Protein AF-A0A3N5QCG4-F1 (afdb_monomer)

Foldseek 3Di:
DDDDDDDDDDDDDDDPQDWDKDWDWDDDPPWIKIWIWTDRPDDDPDDIDIDIDTDDDDDDDDDPPPPDPDDDDDDDDDDDDDDDDDDDDDDDDDDPDDPDDPPPPPPPPPLLAQEADAACDDDPDPRYQYAHEDAFDPPPPDPPDPHAYAYAHALQNDDPCLVVRLVVNLVCLVDPSHLAHDPAEDAPVHPRDRVSSVVRRVSSLVSCVVSVHEYEYEDHVCLVVVLCVCVVVVRDAEYEDEQDFAADPSLVSCVVSVHAYEHEPQLVPVPTRVLRSLQPHDLLRYYYHHYHDDPDDSVNVLVSSCVSNVHDSSVSSVSRVVSCCVRSVD

Radius of gyration: 32.89 Å; Cα contacts (8 Å, |Δi|>4): 492; chains: 1; bounding box: 50×93×122 Å

pLDDT: mean 75.11, std 26.8, range [25.67, 98.69]

Mean predicted aligned error: 16.45 Å

Sequence (330 aa):
MLSMSRSAAISAHVEPRSYETSTSDFWVGLGRCHERWTTVPGVRGAPSVRTVTLANTVPAAENTVARMRRSFFMDATSERSSCDPPYENLMPAPLPECVLESAFPLHLCLRMRYIDIHSHRRSTDGEVETILTNMVTAETEDLIDDQQCSVGIHPRTIDDTVDEDLFLVRELAADATVVAIGECGLDRNCSVAWPDQMRVFEDQISISELHCKPIIVHCVRAHADVITLHRDIDAVQPWVLHGFNKGGDTLERVIEAGLYVSFGAAIMQSDSPAVEALRVVPADRFFLETDDQTEHDIRAIYARAAEIRGVTVDALCETLQQNFDSVFKL

Solvent-accessible surface area (backbone atoms only — not comparable to full-atom values): 20346 Å² total; per-residue (Å²): 135,91,77,89,86,84,92,76,86,83,80,81,79,78,75,82,81,77,68,54,71,51,76,52,79,52,74,58,89,95,44,60,32,44,38,40,43,46,45,73,81,90,52,94,86,65,85,66,54,79,49,80,47,78,67,87,84,81,82,89,76,80,85,88,82,84,84,88,88,85,84,91,86,89,90,82,86,85,88,87,87,87,86,87,87,85,92,81,90,77,86,80,81,87,76,78,87,80,73,89,71,77,81,71,74,83,69,73,79,71,74,82,42,49,64,26,73,34,18,69,52,86,75,90,49,93,56,48,53,49,26,30,44,39,71,55,46,91,80,68,69,79,91,84,54,98,56,40,22,20,40,19,55,36,43,78,72,66,56,96,56,43,72,60,26,53,53,48,40,52,60,52,54,71,41,85,41,39,49,31,30,11,45,21,32,39,48,76,86,42,88,54,53,68,69,58,34,51,51,56,32,54,54,49,49,52,45,19,58,75,60,72,24,20,36,39,28,44,64,40,94,30,64,70,59,53,53,47,51,46,57,76,67,64,62,81,53,53,40,29,34,48,70,42,70,52,36,68,72,60,49,52,54,40,48,74,69,69,38,33,38,22,41,31,73,55,53,75,40,85,86,33,41,21,39,60,31,62,52,68,53,59,78,82,38,50,49,40,27,38,46,86,56,81,92,53,55,62,68,58,50,44,51,51,49,15,61,63,60,74,51,51,53,68,63,47,37,55,44,41,49,55,38,45,50,69,60,55,66,118

Secondary structure (DSSP, 8-state):
--------------PPPPPEEEEEEEEETTEEEEEEEEE-TT-TTPPPEEEEEE------PPP---------------------------PPPPPP-----------------EEEEEESS----TTEEEEEEEE--TT------SS-EEEE--TTT--TTHHHHHHHHHHHTTSSSEEEEEEEEEETTSSS-HHHHHHHHHHHHHHHHHHT--EEEEEES-HHHHHHHHHHTT--S-EEETT----THHHHHHHHTT-EEEE-GGGGSTTSHHHHHHHHS-GGGEEE--BT-SSS-HHHHHHHHHHHHTS-HHHHHHHHHHHHHHHH--

Nearest PDB structures (foldseek):
  1zzm-assembly1_A  TM=8.725E-01  e=1.158E-12  Escherichia coli
  3rcm-assembly1_A  TM=8.453E-01  e=9.670E-13  Pseudomonas putida KT2440
  3gg7-assembly1_A  TM=8.055E-01  e=1.209E-11  Deinococcus radiodurans
  3mcn-assembly1_A  TM=3.595E-01  e=1.019E-01  Francisella tularensis subsp. holarctica LVS
  6m9y-assembly1_C  TM=4.459E-01  e=4.785E+00  Branchiostoma floridae

Structure (mmCIF, N/CA/C/O backbone):
data_AF-A0A3N5QCG4-F1
#
_entry.id   AF-A0A3N5QCG4-F1
#
loop_
_atom_site.group_PDB
_atom_site.id
_atom_site.type_symbol
_atom_site.label_atom_id
_atom_site.label_alt_id
_atom_site.label_comp_id
_atom_site.label_asym_id
_atom_site.label_entity_id
_atom_site.label_seq_id
_atom_site.pdbx_PDB_ins_code
_atom_site.Cartn_x
_atom_site.Cartn_y
_atom_site.Cartn_z
_atom_site.occupancy
_atom_site.B_iso_or_equiv
_atom_site.auth_seq_id
_atom_site.auth_comp_id
_atom_site.auth_asym_id
_atom_site.auth_atom_id
_atom_site.pdbx_PDB_model_num
ATOM 1 N N . MET A 1 1 ? -4.318 -73.131 -75.210 1.00 37.09 1 MET A N 1
ATOM 2 C CA . MET A 1 1 ? -3.306 -74.099 -74.741 1.00 37.09 1 MET A CA 1
ATOM 3 C C . MET A 1 1 ? -2.681 -73.550 -73.474 1.00 37.09 1 MET A C 1
ATOM 5 O O . MET A 1 1 ? -2.212 -72.421 -73.489 1.00 37.09 1 MET A O 1
ATOM 9 N N . LEU A 1 2 ? -2.784 -74.319 -72.389 1.00 34.84 2 LEU A N 1
ATOM 10 C CA . LEU A 1 2 ? -2.136 -74.069 -71.103 1.00 34.84 2 LEU A CA 1
ATOM 11 C C . LEU A 1 2 ? -0.604 -74.106 -71.220 1.00 34.84 2 LEU A C 1
ATOM 13 O O . LEU A 1 2 ? -0.083 -74.928 -71.966 1.00 34.84 2 LEU A O 1
ATOM 17 N N . SER A 1 3 ? 0.072 -73.296 -70.399 1.00 31.20 3 SER A N 1
ATOM 18 C CA . SER A 1 3 ? 1.401 -73.539 -69.799 1.00 31.20 3 SER A CA 1
ATOM 19 C C . SER A 1 3 ? 1.690 -72.354 -68.858 1.00 31.20 3 SER A C 1
ATOM 21 O O . SER A 1 3 ? 1.948 -71.256 -69.334 1.00 31.20 3 SER A O 1
ATOM 23 N N . MET A 1 4 ? 1.412 -72.420 -67.547 1.00 31.89 4 MET A N 1
ATOM 24 C CA . MET A 1 4 ? 2.365 -72.758 -66.462 1.00 31.89 4 MET A CA 1
ATOM 25 C C . MET A 1 4 ? 3.830 -72.373 -66.748 1.00 31.89 4 MET A C 1
ATOM 27 O O . MET A 1 4 ? 4.332 -72.689 -67.819 1.00 31.89 4 MET A O 1
ATOM 31 N N . SER A 1 5 ? 4.663 -71.814 -65.869 1.00 34.28 5 SER A N 1
ATOM 32 C CA . SER A 1 5 ? 4.618 -71.188 -64.534 1.00 34.28 5 SER A CA 1
ATOM 33 C C . SER A 1 5 ? 6.087 -70.833 -64.254 1.00 34.28 5 SER A C 1
ATOM 35 O O . SER A 1 5 ? 6.914 -71.730 -64.399 1.00 34.28 5 SER A O 1
ATOM 37 N N . ARG A 1 6 ? 6.443 -69.621 -63.802 1.00 32.78 6 ARG A N 1
ATOM 38 C CA . ARG A 1 6 ? 7.642 -69.401 -62.961 1.00 32.78 6 ARG A CA 1
ATOM 39 C C . ARG A 1 6 ? 7.421 -68.216 -62.022 1.00 32.78 6 ARG A C 1
ATOM 41 O O . ARG A 1 6 ? 7.104 -67.118 -62.461 1.00 32.78 6 ARG A O 1
ATOM 48 N N . SER A 1 7 ? 7.577 -68.499 -60.732 1.00 33.78 7 SER A N 1
ATOM 49 C CA . SER A 1 7 ? 7.518 -67.572 -59.607 1.00 33.78 7 SER A CA 1
ATOM 50 C C . SER A 1 7 ? 8.565 -66.464 -59.704 1.00 33.78 7 SER A C 1
ATOM 52 O O . SER A 1 7 ? 9.734 -66.742 -59.965 1.00 33.78 7 SER A O 1
ATOM 54 N N . ALA A 1 8 ? 8.162 -65.241 -59.369 1.00 32.88 8 ALA A N 1
ATOM 55 C CA . ALA A 1 8 ? 9.050 -64.183 -58.906 1.00 32.88 8 ALA A CA 1
ATOM 56 C C . ALA A 1 8 ? 8.475 -63.640 -57.591 1.00 32.88 8 ALA A C 1
ATOM 58 O O . ALA A 1 8 ? 7.301 -63.280 -57.518 1.00 32.88 8 ALA A O 1
ATOM 59 N N . ALA A 1 9 ? 9.288 -63.665 -56.538 1.00 31.89 9 ALA A N 1
ATOM 60 C CA . ALA A 1 9 ? 8.946 -63.131 -55.231 1.00 31.89 9 ALA A CA 1
ATOM 61 C C . ALA A 1 9 ? 8.801 -61.603 -55.319 1.00 31.89 9 ALA A C 1
ATOM 63 O O . ALA A 1 9 ? 9.730 -60.916 -55.739 1.00 31.89 9 ALA A O 1
ATOM 64 N N . ILE A 1 10 ? 7.644 -61.075 -54.917 1.00 32.38 10 ILE A N 1
ATOM 65 C CA . ILE A 1 10 ? 7.439 -59.636 -54.734 1.00 32.38 10 ILE A CA 1
ATOM 66 C C . ILE A 1 10 ? 7.943 -59.295 -53.331 1.00 32.38 10 ILE A C 1
ATOM 68 O O . ILE A 1 10 ? 7.303 -59.614 -52.331 1.00 32.38 10 ILE A O 1
ATOM 72 N N . SER A 1 11 ? 9.118 -58.673 -53.264 1.00 30.38 11 SER A N 1
ATOM 73 C CA . SER A 1 11 ? 9.594 -57.981 -52.068 1.00 30.38 11 SER A CA 1
ATOM 74 C C . SER A 1 11 ? 8.753 -56.717 -51.893 1.00 30.38 11 SER A C 1
ATOM 76 O O . SER A 1 11 ? 8.873 -55.780 -52.681 1.00 30.38 11 SER A O 1
ATOM 78 N N . ALA A 1 12 ? 7.874 -56.693 -50.892 1.00 32.34 12 ALA A N 1
ATOM 79 C CA . ALA A 1 12 ? 7.167 -55.483 -50.497 1.00 32.34 12 ALA A CA 1
ATOM 80 C C . ALA A 1 12 ? 8.164 -54.527 -49.822 1.00 32.34 12 ALA A C 1
ATOM 82 O O . ALA A 1 12 ? 8.473 -54.659 -48.640 1.00 32.34 12 ALA A O 1
ATOM 83 N N . HIS A 1 13 ? 8.695 -53.571 -50.583 1.00 30.92 13 HIS A N 1
ATOM 84 C CA . HIS A 1 13 ? 9.269 -52.362 -50.005 1.00 30.92 13 HIS A CA 1
ATOM 85 C C . HIS A 1 13 ? 8.120 -51.498 -49.484 1.00 30.92 13 HIS A C 1
ATOM 87 O O . HIS A 1 13 ? 7.376 -50.896 -50.252 1.00 30.92 13 HIS A O 1
ATOM 93 N N . VAL A 1 14 ? 7.954 -51.487 -48.163 1.00 33.78 14 VAL A N 1
ATOM 94 C CA . VAL A 1 14 ? 7.160 -50.474 -47.469 1.00 33.78 14 VAL A CA 1
ATOM 95 C C . VAL A 1 14 ? 8.043 -49.234 -47.379 1.00 33.78 14 VAL A C 1
ATOM 97 O O . VAL A 1 14 ? 9.040 -49.240 -46.659 1.00 33.78 14 VAL A O 1
ATOM 100 N N . GLU A 1 15 ? 7.712 -48.195 -48.144 1.00 35.41 15 GLU A N 1
ATOM 101 C CA . GLU A 1 15 ? 8.310 -46.872 -47.962 1.00 35.41 15 GLU A CA 1
ATOM 102 C C . GLU A 1 15 ? 8.063 -46.389 -46.520 1.00 35.41 15 GLU A C 1
ATOM 104 O O . GLU A 1 15 ? 6.958 -46.571 -45.990 1.00 35.41 15 GLU A O 1
ATOM 109 N N . PRO A 1 16 ? 9.056 -45.782 -45.846 1.00 36.62 16 PRO A N 1
ATOM 110 C CA . PRO A 1 16 ? 8.838 -45.218 -44.524 1.00 36.62 16 PRO A CA 1
ATOM 111 C C . PRO A 1 16 ? 7.838 -44.061 -44.633 1.00 36.62 16 PRO A C 1
ATOM 113 O O . PRO A 1 16 ? 8.087 -43.070 -45.314 1.00 36.62 16 PRO A O 1
ATOM 116 N N . ARG A 1 17 ? 6.690 -44.195 -43.956 1.00 43.53 17 ARG A N 1
ATOM 117 C CA . ARG A 1 17 ? 5.693 -43.124 -43.825 1.00 43.53 17 ARG A CA 1
ATOM 118 C C . ARG A 1 17 ? 6.369 -41.878 -43.248 1.00 43.53 17 ARG A C 1
ATOM 120 O O . ARG A 1 17 ? 6.864 -41.914 -42.124 1.00 43.53 17 ARG A O 1
ATOM 127 N N . SER A 1 18 ? 6.375 -40.787 -44.006 1.00 45.22 18 SER A N 1
ATOM 128 C CA . SER A 1 18 ? 6.805 -39.473 -43.533 1.00 45.22 18 SER A CA 1
ATOM 129 C C . SER A 1 18 ? 5.775 -3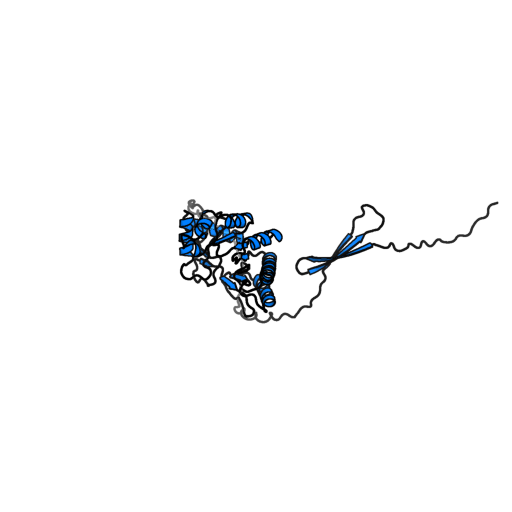8.924 -42.541 1.00 45.22 18 SER A C 1
ATOM 131 O O . SER A 1 18 ? 4.608 -38.758 -42.894 1.00 45.22 18 SER A O 1
ATOM 133 N N . TYR A 1 19 ? 6.194 -38.667 -41.302 1.00 49.78 19 TYR A N 1
ATOM 134 C CA . TYR A 1 19 ? 5.391 -37.972 -40.293 1.00 49.78 19 TYR A CA 1
ATOM 135 C C . TYR A 1 19 ? 5.603 -36.462 -40.427 1.00 49.78 19 TYR A C 1
ATOM 137 O O . TYR A 1 19 ? 6.736 -36.022 -40.620 1.00 49.78 19 TYR A O 1
ATOM 145 N N . GLU A 1 20 ? 4.538 -35.672 -40.296 1.00 51.38 20 GLU A N 1
ATOM 146 C CA . GLU A 1 20 ? 4.663 -34.222 -40.138 1.00 51.38 20 GLU A CA 1
ATOM 147 C C . GLU A 1 20 ? 4.900 -33.909 -38.656 1.00 51.38 20 GLU A C 1
ATOM 149 O O . GLU A 1 20 ? 4.159 -34.365 -37.780 1.00 51.38 20 GLU A O 1
ATOM 154 N N . THR A 1 21 ? 5.967 -33.161 -38.372 1.00 52.28 21 THR A N 1
ATOM 155 C CA . THR A 1 21 ? 6.309 -32.702 -37.021 1.00 52.28 21 THR A CA 1
ATOM 156 C C . THR A 1 21 ? 6.350 -31.185 -36.982 1.00 52.28 21 THR A C 1
ATOM 158 O O . THR A 1 21 ? 7.093 -30.586 -37.759 1.00 52.28 21 THR A O 1
ATOM 161 N N . SER A 1 22 ? 5.621 -30.575 -36.050 1.00 51.31 22 SER A N 1
ATOM 162 C CA . SER A 1 22 ? 5.775 -29.158 -35.707 1.00 51.31 22 SER A CA 1
ATOM 163 C C . SER A 1 22 ? 6.341 -29.014 -34.295 1.00 51.31 22 SER A C 1
ATOM 165 O O . SER A 1 22 ? 6.085 -29.844 -33.417 1.00 51.31 22 SER A O 1
ATOM 167 N N . THR A 1 23 ? 7.154 -27.979 -34.093 1.00 51.38 23 THR A N 1
ATOM 168 C CA . THR A 1 23 ? 7.787 -27.671 -32.807 1.00 51.38 23 THR A CA 1
ATOM 169 C C . THR A 1 23 ? 7.566 -26.215 -32.438 1.00 51.38 23 THR A C 1
ATOM 171 O O . THR A 1 23 ? 7.718 -25.343 -33.293 1.00 51.38 23 THR A O 1
ATOM 174 N N . SER A 1 24 ? 7.250 -25.964 -31.172 1.00 50.31 24 SER A N 1
ATOM 175 C CA . SER A 1 24 ? 7.096 -24.622 -30.607 1.00 50.31 24 SER A CA 1
ATOM 176 C C . SER A 1 24 ? 7.757 -24.541 -29.235 1.00 50.31 24 SER A C 1
ATOM 178 O O . SER A 1 24 ? 7.697 -25.494 -28.453 1.00 50.31 24 SER A O 1
ATOM 180 N N . ASP A 1 25 ? 8.352 -23.387 -28.950 1.00 57.25 25 ASP A N 1
ATOM 181 C CA . ASP A 1 25 ? 8.962 -23.081 -27.659 1.00 57.25 25 ASP A CA 1
ATOM 182 C C . ASP A 1 25 ? 7.986 -22.253 -26.822 1.00 57.25 25 ASP A C 1
ATOM 184 O O . ASP A 1 25 ? 7.361 -21.320 -27.330 1.00 57.25 25 ASP A O 1
ATOM 188 N N . PHE A 1 26 ? 7.868 -22.584 -25.540 1.00 49.66 26 PHE A N 1
ATOM 189 C CA . PHE A 1 26 ? 7.062 -21.834 -24.579 1.00 49.66 26 PHE A CA 1
ATOM 190 C C . PHE A 1 26 ? 7.673 -21.948 -23.177 1.00 49.66 26 PHE A C 1
ATOM 192 O O . PHE A 1 26 ? 8.532 -22.798 -22.916 1.00 49.66 26 PHE A O 1
ATOM 199 N N . TRP A 1 27 ? 7.243 -21.064 -22.281 1.00 47.44 27 TRP A N 1
ATOM 200 C CA . TRP A 1 27 ? 7.764 -20.968 -20.921 1.00 47.44 27 TRP A CA 1
ATOM 201 C C . TRP A 1 27 ? 6.734 -21.465 -19.909 1.00 47.44 27 TRP A C 1
ATOM 203 O O . TRP A 1 27 ? 5.554 -21.131 -20.003 1.00 47.44 27 TRP A O 1
ATOM 213 N N . VAL A 1 28 ? 7.192 -22.262 -18.940 1.00 39.19 28 VAL A N 1
ATOM 214 C CA . VAL A 1 28 ? 6.418 -22.657 -17.753 1.00 39.19 28 VAL A CA 1
ATOM 215 C C . VAL A 1 28 ? 7.283 -22.368 -16.533 1.00 39.19 28 VAL A C 1
ATOM 217 O O . VAL A 1 28 ? 8.300 -23.033 -16.321 1.00 39.19 28 VAL A O 1
ATOM 220 N N . GLY A 1 29 ? 6.914 -21.351 -15.752 1.00 63.47 29 GLY A N 1
ATOM 221 C CA . GLY A 1 29 ? 7.775 -20.840 -14.682 1.00 63.47 29 GLY A CA 1
ATOM 222 C C . GLY A 1 29 ? 9.151 -20.427 -15.225 1.00 63.47 29 GLY A C 1
ATOM 223 O O . GLY A 1 29 ? 9.234 -19.686 -16.198 1.00 63.47 29 GLY A O 1
ATOM 224 N N . LEU A 1 30 ? 10.233 -20.953 -14.634 1.00 39.50 30 LEU A N 1
ATOM 225 C CA . LEU A 1 30 ? 11.628 -20.669 -15.027 1.00 39.50 30 LEU A CA 1
ATOM 226 C C . LEU A 1 30 ? 12.224 -21.663 -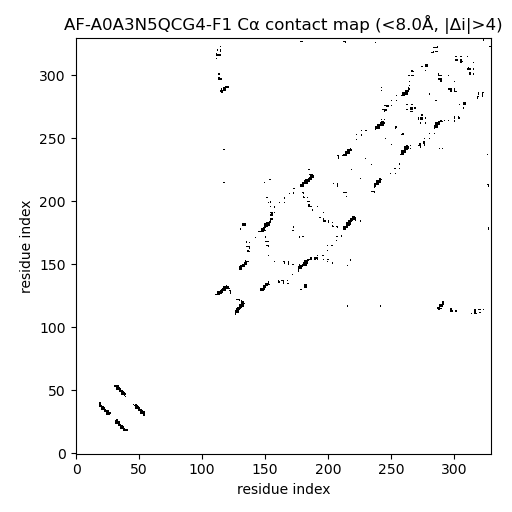16.043 1.00 39.50 30 LEU A C 1
ATOM 228 O O . LEU A 1 30 ? 13.407 -21.584 -16.367 1.00 39.50 30 LEU A O 1
ATOM 232 N N . GLY A 1 31 ? 11.439 -22.626 -16.534 1.00 34.84 31 GLY A N 1
ATOM 233 C CA . GLY A 1 31 ? 11.914 -23.665 -17.448 1.00 34.84 31 GLY A CA 1
ATOM 234 C C . GLY A 1 31 ? 11.536 -23.391 -18.902 1.00 34.84 31 GLY A C 1
ATOM 235 O O . GLY A 1 31 ? 10.356 -23.220 -19.222 1.00 34.84 31 GLY A O 1
ATOM 236 N N . ARG A 1 32 ? 12.524 -23.433 -19.806 1.00 45.22 32 ARG A N 1
ATOM 237 C CA . ARG A 1 32 ? 12.274 -23.448 -21.253 1.00 45.22 32 ARG A CA 1
ATOM 238 C C . ARG A 1 32 ? 11.789 -24.839 -21.660 1.00 45.22 32 ARG A C 1
ATOM 240 O O . ARG A 1 32 ? 12.507 -25.826 -21.479 1.00 45.22 32 ARG A O 1
ATOM 247 N N . CYS A 1 33 ? 10.574 -24.922 -22.193 1.00 47.94 33 CYS A N 1
ATOM 248 C CA . CYS A 1 33 ? 9.962 -26.181 -22.605 1.00 47.94 33 CYS A CA 1
ATOM 249 C C . CYS A 1 33 ? 9.887 -26.273 -24.129 1.00 47.94 33 CYS A C 1
ATOM 251 O O . CYS A 1 33 ? 9.516 -25.313 -24.806 1.00 47.94 33 CYS A O 1
ATOM 253 N N . HIS A 1 34 ? 10.203 -27.456 -24.661 1.00 54.84 34 HIS A N 1
ATOM 254 C CA . HIS A 1 34 ? 10.000 -27.768 -26.072 1.00 54.84 34 HIS A CA 1
ATOM 255 C C . HIS A 1 34 ? 8.762 -28.639 -26.228 1.00 54.84 34 HIS A C 1
ATOM 257 O O . HIS A 1 34 ? 8.663 -29.718 -25.633 1.00 54.84 34 HIS A O 1
ATOM 263 N N . GLU A 1 35 ? 7.837 -28.187 -27.065 1.00 56.31 35 GLU A N 1
ATOM 264 C CA . GLU A 1 35 ? 6.667 -28.958 -27.451 1.00 56.31 35 GLU A CA 1
ATOM 265 C C . GLU A 1 35 ? 6.812 -29.483 -28.870 1.00 56.31 35 GLU A C 1
ATOM 267 O O . GLU A 1 35 ? 7.158 -28.743 -29.792 1.00 56.31 35 GLU A O 1
ATOM 272 N N . ARG A 1 36 ? 6.537 -30.780 -29.046 1.00 55.53 36 ARG A N 1
ATOM 273 C CA . ARG A 1 36 ? 6.490 -31.427 -30.357 1.00 55.53 36 ARG A CA 1
ATOM 274 C C . ARG A 1 36 ? 5.122 -32.052 -30.584 1.00 55.53 36 ARG A C 1
ATOM 276 O O . ARG A 1 36 ? 4.657 -32.862 -29.780 1.00 55.53 36 ARG A O 1
ATOM 283 N N . TRP A 1 37 ? 4.535 -31.728 -31.730 1.00 50.81 37 TRP A N 1
ATOM 284 C CA . TRP A 1 37 ? 3.312 -32.341 -32.229 1.00 50.81 37 TRP A CA 1
ATOM 285 C C . TRP A 1 37 ? 3.653 -33.266 -33.387 1.00 50.81 37 TRP A C 1
ATOM 287 O O . TRP A 1 37 ? 4.362 -32.872 -34.313 1.00 50.81 37 TRP A O 1
ATOM 297 N N . THR A 1 38 ? 3.157 -34.501 -33.325 1.00 54.38 38 THR A N 1
ATOM 298 C CA . THR A 1 38 ? 3.328 -35.481 -34.405 1.00 54.38 38 THR A CA 1
ATOM 299 C C . THR A 1 38 ? 1.956 -35.885 -34.922 1.00 54.38 38 THR A C 1
ATOM 301 O O . THR A 1 38 ? 1.141 -36.423 -34.167 1.00 54.38 38 THR A O 1
ATOM 304 N N . THR A 1 39 ? 1.689 -35.624 -36.200 1.00 53.59 39 THR A N 1
ATOM 305 C CA . THR A 1 39 ? 0.436 -35.994 -36.870 1.00 53.59 39 THR A CA 1
ATOM 306 C C . THR A 1 39 ? 0.673 -37.134 -37.854 1.00 53.59 39 THR A C 1
ATOM 308 O O . THR A 1 39 ? 1.663 -37.164 -38.586 1.00 53.59 39 THR A O 1
ATOM 311 N N . VAL A 1 40 ? -0.245 -38.106 -37.869 1.00 53.53 40 VAL A N 1
ATOM 312 C CA . VAL A 1 40 ? -0.251 -39.187 -38.865 1.00 53.53 40 VAL A CA 1
ATOM 313 C C . VAL A 1 40 ? -1.043 -38.703 -40.084 1.00 53.53 40 VAL A C 1
ATOM 315 O O . VAL A 1 40 ? -2.250 -38.475 -39.955 1.00 53.53 40 VAL A O 1
ATOM 318 N N . PRO A 1 41 ? -0.426 -38.546 -41.268 1.00 46.22 41 PRO A N 1
ATOM 319 C CA . PRO A 1 41 ? -1.146 -38.057 -42.438 1.00 46.22 41 PRO A CA 1
ATOM 320 C C . PRO A 1 41 ? -2.223 -39.054 -42.893 1.00 46.22 41 PRO A C 1
ATOM 322 O O . PRO A 1 41 ? -1.976 -40.258 -42.976 1.00 46.22 41 PRO A O 1
ATOM 325 N N . GLY A 1 42 ? -3.417 -38.552 -43.228 1.00 49.62 42 GLY A N 1
ATOM 326 C CA . GLY A 1 42 ? -4.454 -39.314 -43.941 1.00 49.62 42 GLY A CA 1
ATOM 327 C C . GLY A 1 42 ? -5.601 -39.901 -43.108 1.00 49.62 42 GLY A C 1
ATOM 328 O O . GLY A 1 42 ? -6.490 -40.521 -43.687 1.00 49.62 42 GLY A O 1
ATOM 329 N N . VAL A 1 43 ? -5.649 -39.682 -41.788 1.00 46.88 43 VAL A N 1
ATOM 330 C CA . VAL A 1 43 ? -6.766 -40.139 -40.936 1.00 46.88 43 VAL A CA 1
ATOM 331 C C . VAL A 1 43 ? -7.475 -38.936 -40.312 1.00 46.88 43 VAL A C 1
ATOM 333 O O . VAL A 1 43 ? -6.983 -38.336 -39.359 1.00 46.88 43 VAL A O 1
ATOM 336 N N . ARG A 1 44 ? -8.653 -38.567 -40.839 1.00 39.94 44 ARG A N 1
ATOM 337 C CA . ARG A 1 44 ? -9.513 -37.561 -40.189 1.00 39.94 44 ARG A CA 1
ATOM 338 C C . ARG A 1 44 ? -9.960 -38.099 -38.827 1.00 39.94 44 ARG A C 1
ATOM 340 O O . ARG A 1 44 ? -10.636 -39.120 -38.775 1.00 39.94 44 ARG A O 1
ATOM 347 N N . GLY A 1 45 ? -9.584 -37.404 -37.753 1.00 51.16 45 GLY A N 1
ATOM 348 C CA . GLY A 1 45 ? -9.953 -37.747 -36.374 1.00 51.16 45 GLY A CA 1
ATOM 349 C C . GLY A 1 45 ? -8.936 -38.594 -35.598 1.00 51.16 45 GLY A C 1
ATOM 350 O O . GLY A 1 45 ? -9.267 -39.055 -34.510 1.00 51.16 45 GLY A O 1
ATOM 351 N N . ALA A 1 46 ? -7.718 -38.816 -36.112 1.00 46.88 46 ALA A N 1
ATOM 352 C CA . ALA A 1 46 ? -6.673 -39.485 -35.331 1.00 46.88 46 ALA A CA 1
ATOM 353 C C . ALA A 1 46 ? -6.115 -38.565 -34.220 1.00 46.88 46 ALA A C 1
ATOM 355 O O . ALA A 1 46 ? -5.880 -37.383 -34.483 1.00 46.88 46 ALA A O 1
ATOM 356 N N . PRO A 1 47 ? -5.877 -39.083 -32.999 1.00 43.16 47 PRO A N 1
ATOM 357 C CA . PRO A 1 47 ? -5.333 -38.293 -31.899 1.00 43.16 47 PRO A CA 1
ATOM 358 C C . PRO A 1 47 ? -3.881 -37.888 -32.185 1.00 43.16 47 PRO A C 1
ATOM 360 O O . PRO A 1 47 ? -3.042 -38.726 -32.516 1.00 43.16 47 PRO A O 1
ATOM 363 N N . SER A 1 48 ? -3.577 -36.599 -32.047 1.00 51.91 48 SER A N 1
ATOM 364 C CA . SER A 1 48 ? -2.208 -36.084 -32.065 1.00 51.91 48 SER A CA 1
ATOM 365 C C . SER A 1 48 ? -1.499 -36.435 -30.758 1.00 51.91 48 SER A C 1
ATOM 367 O O . SER A 1 48 ? -2.041 -36.190 -29.678 1.00 51.91 48 SER A O 1
ATOM 369 N N . VAL A 1 49 ? -0.283 -36.974 -30.840 1.00 48.69 49 VAL A N 1
ATOM 370 C CA . VAL A 1 49 ? 0.536 -37.252 -29.652 1.00 48.69 49 VAL A CA 1
ATOM 371 C C . VAL A 1 49 ? 1.316 -35.989 -29.291 1.00 48.69 49 VAL A C 1
ATOM 373 O O . VAL A 1 49 ? 2.109 -35.501 -30.100 1.00 48.69 49 VAL A O 1
ATOM 376 N N . ARG A 1 50 ? 1.071 -35.466 -28.083 1.00 55.91 50 ARG A N 1
ATOM 377 C CA . ARG A 1 50 ? 1.800 -34.336 -27.490 1.00 55.91 50 ARG A CA 1
ATOM 378 C C . ARG A 1 50 ? 2.939 -34.877 -26.632 1.00 55.91 50 ARG A C 1
ATOM 380 O O . ARG A 1 50 ? 2.714 -35.720 -25.765 1.00 55.91 50 ARG A O 1
ATOM 387 N N . THR A 1 51 ? 4.150 -34.384 -26.856 1.00 43.84 51 THR A N 1
ATOM 388 C CA . THR A 1 51 ? 5.311 -34.683 -26.010 1.00 43.84 51 THR A CA 1
ATOM 389 C C . THR A 1 51 ? 5.949 -33.372 -25.573 1.00 43.84 51 THR A C 1
ATOM 391 O O . THR A 1 51 ? 6.256 -32.527 -26.414 1.00 43.84 51 THR A O 1
ATOM 394 N N . VAL A 1 52 ? 6.113 -33.211 -24.258 1.00 43.56 52 VAL A N 1
ATOM 395 C CA . VAL A 1 52 ? 6.732 -32.042 -23.623 1.00 43.56 52 VAL A CA 1
ATOM 396 C C . VAL A 1 52 ? 8.038 -32.499 -22.987 1.00 43.56 52 VAL A C 1
ATOM 398 O O . VAL A 1 52 ? 8.032 -33.448 -22.202 1.00 43.56 52 VAL A O 1
ATOM 401 N N . THR A 1 53 ? 9.141 -31.831 -23.317 1.00 43.03 53 THR A N 1
ATOM 402 C CA . THR A 1 53 ? 10.460 -32.137 -22.747 1.00 43.03 53 THR A CA 1
ATOM 403 C C . THR A 1 53 ? 11.039 -30.888 -22.089 1.00 43.03 53 THR A C 1
ATOM 405 O O . THR A 1 53 ? 11.139 -29.839 -22.728 1.00 43.03 53 THR A O 1
ATOM 408 N N . LEU A 1 54 ? 11.435 -31.014 -20.820 1.00 40.12 54 LEU A N 1
ATOM 409 C CA . LEU A 1 54 ? 12.155 -29.982 -20.070 1.00 40.12 54 LEU A CA 1
ATOM 410 C C . LEU A 1 54 ? 13.624 -29.947 -20.509 1.00 40.12 54 LEU A C 1
ATOM 412 O O . LEU A 1 54 ? 14.303 -30.977 -20.492 1.00 40.12 54 LEU A O 1
ATOM 416 N N . ALA A 1 55 ? 14.120 -28.771 -20.893 1.00 44.31 55 ALA A N 1
ATOM 417 C CA . ALA A 1 55 ? 15.532 -28.574 -21.197 1.00 44.31 55 ALA A CA 1
ATOM 418 C C . ALA A 1 55 ? 16.322 -28.339 -19.893 1.00 44.31 55 ALA A C 1
ATOM 420 O O . ALA A 1 55 ? 16.346 -27.233 -19.363 1.00 44.31 55 ALA A O 1
ATOM 421 N N . ASN A 1 56 ? 16.966 -29.381 -19.360 1.00 40.47 56 ASN A N 1
ATOM 422 C CA . ASN A 1 56 ? 17.905 -29.244 -18.241 1.00 40.47 56 ASN A CA 1
ATOM 423 C C . ASN A 1 56 ? 19.274 -28.783 -18.749 1.00 40.47 56 ASN A C 1
ATOM 425 O O . ASN A 1 56 ? 19.931 -29.579 -19.411 1.00 40.47 56 ASN A O 1
ATOM 429 N N . THR A 1 57 ? 19.738 -27.592 -18.348 1.00 34.69 57 THR A N 1
ATOM 430 C CA . THR A 1 57 ? 21.169 -27.294 -18.110 1.00 34.69 57 THR A CA 1
ATOM 431 C C . THR A 1 57 ? 21.362 -25.942 -17.412 1.00 34.69 57 THR A C 1
ATOM 433 O O . THR A 1 57 ? 21.124 -24.929 -18.057 1.00 34.69 57 THR A O 1
ATOM 436 N N . VAL A 1 58 ? 21.888 -25.942 -16.175 1.00 32.81 58 VAL A N 1
ATOM 437 C CA . VAL A 1 58 ? 23.125 -25.240 -15.734 1.00 32.81 58 VAL A CA 1
ATOM 438 C C . VAL A 1 58 ? 23.739 -26.072 -14.574 1.00 32.81 58 VAL A C 1
ATOM 440 O O . VAL A 1 58 ? 22.973 -26.688 -13.829 1.00 32.81 58 VAL A O 1
ATOM 443 N N . PRO A 1 59 ? 25.081 -26.205 -14.448 1.00 32.69 59 PRO A N 1
ATOM 444 C CA . PRO A 1 59 ? 25.742 -27.167 -13.559 1.00 32.69 59 PRO A CA 1
ATOM 445 C C . PRO A 1 59 ? 25.681 -26.774 -12.080 1.00 32.69 59 PRO A C 1
ATOM 447 O O . PRO A 1 59 ? 25.681 -25.595 -11.741 1.00 32.69 59 PRO A O 1
ATOM 450 N N . ALA A 1 60 ? 25.720 -27.784 -11.208 1.00 30.84 60 ALA A N 1
ATOM 451 C CA . ALA A 1 60 ? 25.890 -27.626 -9.770 1.00 30.84 60 ALA A CA 1
ATOM 452 C C . ALA A 1 60 ? 27.180 -26.847 -9.451 1.00 30.84 60 ALA A C 1
ATOM 454 O O . ALA A 1 60 ? 28.280 -27.375 -9.614 1.00 30.84 60 ALA A O 1
ATOM 455 N N . ALA A 1 61 ? 27.035 -25.605 -8.989 1.00 32.09 61 ALA A N 1
ATOM 456 C CA . ALA A 1 61 ? 28.077 -24.914 -8.248 1.00 32.09 61 ALA A CA 1
ATOM 457 C C . ALA A 1 61 ? 28.065 -25.438 -6.805 1.00 32.09 61 ALA A C 1
ATOM 459 O O . ALA A 1 61 ? 27.017 -25.595 -6.179 1.00 32.09 61 ALA A O 1
ATOM 460 N N . GLU A 1 62 ? 29.246 -25.803 -6.328 1.00 30.66 62 GLU A N 1
ATOM 461 C CA . GLU A 1 62 ? 29.472 -26.534 -5.093 1.00 30.66 62 GLU A CA 1
ATOM 462 C C . GLU A 1 62 ? 29.043 -25.751 -3.840 1.00 30.66 62 GLU A C 1
ATOM 464 O O . GLU A 1 62 ? 29.364 -24.581 -3.638 1.00 30.66 62 GLU A O 1
ATOM 469 N N . ASN A 1 63 ? 28.337 -26.473 -2.970 1.00 33.06 63 ASN A N 1
ATOM 470 C CA . ASN A 1 63 ? 27.938 -26.097 -1.619 1.00 33.06 63 ASN A CA 1
ATOM 471 C C . ASN A 1 63 ? 29.091 -25.508 -0.788 1.00 33.06 63 ASN A C 1
ATOM 473 O O . ASN A 1 63 ? 29.988 -26.242 -0.369 1.00 33.06 63 ASN A O 1
ATOM 477 N N . THR A 1 64 ? 28.971 -24.236 -0.398 1.00 31.47 64 THR A N 1
ATOM 478 C CA . THR A 1 64 ? 29.792 -23.623 0.667 1.00 31.47 64 THR A CA 1
ATOM 479 C C . THR A 1 64 ? 28.944 -23.216 1.883 1.00 31.47 64 THR A C 1
ATOM 481 O O . THR A 1 64 ? 29.192 -22.200 2.515 1.00 31.47 64 THR A O 1
ATOM 484 N N . VAL A 1 65 ? 27.947 -24.031 2.262 1.00 29.61 65 VAL A N 1
ATOM 485 C CA . VAL A 1 65 ? 27.181 -23.870 3.524 1.00 29.61 65 VAL A CA 1
ATOM 486 C C . VAL A 1 65 ? 27.032 -25.214 4.252 1.00 29.61 65 VAL A C 1
ATOM 488 O O . VAL A 1 65 ? 25.977 -25.608 4.734 1.00 29.61 65 VAL A O 1
ATOM 491 N N . ALA A 1 66 ? 28.127 -25.972 4.330 1.00 31.38 66 ALA A N 1
ATOM 492 C CA . ALA A 1 66 ? 28.191 -27.220 5.091 1.00 31.38 66 ALA A CA 1
ATOM 493 C C . ALA A 1 66 ? 29.445 -27.267 5.971 1.00 31.38 66 ALA A C 1
ATOM 495 O O . ALA A 1 66 ? 30.235 -28.208 5.906 1.00 31.38 66 ALA A O 1
ATOM 496 N N . ARG A 1 67 ? 29.657 -26.244 6.811 1.00 29.75 67 ARG A N 1
ATOM 497 C CA . ARG A 1 67 ? 30.686 -26.319 7.859 1.00 29.75 67 ARG A CA 1
ATOM 498 C C . ARG A 1 67 ? 30.442 -25.381 9.041 1.00 29.75 67 ARG A C 1
ATOM 500 O O . ARG A 1 67 ? 31.269 -24.528 9.299 1.00 29.75 67 ARG A O 1
ATOM 507 N N . MET A 1 68 ? 29.363 -25.586 9.802 1.00 30.30 68 MET A N 1
ATOM 508 C CA . MET A 1 68 ? 29.307 -25.198 11.229 1.00 30.30 68 MET A CA 1
ATOM 509 C C . MET A 1 68 ? 28.079 -25.789 11.946 1.00 30.30 68 MET A C 1
ATOM 511 O O . MET A 1 68 ? 27.249 -25.091 12.507 1.00 30.30 68 MET A O 1
ATOM 515 N N . ARG A 1 69 ? 27.959 -27.121 11.960 1.00 31.83 69 ARG A N 1
ATOM 516 C CA . ARG A 1 69 ? 27.135 -27.835 12.956 1.00 31.83 69 ARG A CA 1
ATOM 517 C C . ARG A 1 69 ? 27.850 -29.096 13.425 1.00 31.83 69 ARG A C 1
ATOM 519 O O . ARG A 1 69 ? 27.504 -30.207 13.045 1.00 31.83 69 ARG A O 1
ATOM 526 N N . ARG A 1 70 ? 28.894 -28.906 14.234 1.00 29.92 70 ARG A N 1
ATOM 527 C CA . ARG A 1 70 ? 29.408 -29.908 15.180 1.00 29.92 70 ARG A CA 1
ATOM 528 C C . ARG A 1 70 ? 30.032 -29.188 16.363 1.00 29.92 70 ARG A C 1
ATOM 530 O O . ARG A 1 70 ? 31.197 -28.817 16.302 1.00 29.92 70 ARG A O 1
ATOM 537 N N . SER A 1 71 ? 29.249 -28.990 17.411 1.00 27.94 71 SER A N 1
ATOM 538 C CA . SER A 1 71 ? 29.667 -29.006 18.817 1.00 27.94 71 SER A CA 1
ATOM 539 C C . SER A 1 71 ? 28.402 -28.902 19.664 1.00 27.94 71 SER A C 1
ATOM 541 O O . SER A 1 71 ? 27.456 -28.252 19.240 1.00 27.94 71 SER A O 1
ATOM 543 N N . PHE A 1 72 ? 28.402 -29.552 20.826 1.00 28.72 72 PHE A N 1
ATOM 544 C CA . PHE A 1 72 ? 27.268 -29.819 21.723 1.00 28.72 72 PHE A CA 1
ATOM 545 C C . PHE A 1 72 ? 26.397 -31.026 21.369 1.00 28.72 72 PHE A C 1
ATOM 547 O O . PHE A 1 72 ? 25.256 -30.891 20.955 1.00 28.72 72 PHE A O 1
ATOM 554 N N . PHE A 1 73 ? 26.938 -32.223 21.614 1.00 25.75 73 PHE A N 1
ATOM 555 C CA . PHE A 1 73 ? 26.241 -33.238 22.416 1.00 25.75 73 PHE A CA 1
ATOM 556 C C . PHE A 1 73 ? 27.241 -34.320 22.851 1.00 25.75 73 PHE A C 1
ATOM 558 O O . PHE A 1 73 ? 27.752 -35.039 21.998 1.00 25.75 73 PHE A O 1
ATOM 565 N N . MET A 1 74 ? 27.540 -34.387 24.153 1.00 25.67 74 MET A N 1
ATOM 566 C CA . MET A 1 74 ? 27.863 -35.588 24.944 1.00 25.67 74 MET A CA 1
ATOM 567 C C . MET A 1 74 ? 28.435 -35.159 26.301 1.00 25.67 74 MET A C 1
ATOM 569 O O . MET A 1 74 ? 29.551 -34.656 26.347 1.00 25.67 74 MET A O 1
ATOM 573 N N . ASP A 1 75 ? 27.684 -35.367 27.385 1.00 26.33 75 ASP A N 1
ATOM 574 C CA . ASP A 1 75 ? 28.115 -36.299 28.435 1.00 26.33 75 ASP A CA 1
ATOM 575 C C . ASP A 1 75 ? 26.960 -36.638 29.394 1.00 26.33 75 ASP A C 1
ATOM 577 O O . ASP A 1 75 ? 26.195 -35.749 29.762 1.00 26.33 75 ASP A O 1
ATOM 581 N N . ALA A 1 76 ? 26.855 -37.927 29.744 1.00 28.30 76 ALA A N 1
ATOM 582 C CA . ALA A 1 76 ? 26.276 -38.521 30.964 1.00 28.30 76 ALA A CA 1
ATOM 583 C C . ALA A 1 76 ? 25.703 -39.931 30.692 1.00 28.30 76 ALA A C 1
ATOM 585 O O . ALA A 1 76 ? 24.511 -40.140 30.466 1.00 28.30 76 ALA A O 1
ATOM 586 N N . THR A 1 77 ? 26.599 -40.918 30.742 1.00 27.98 77 THR A N 1
ATOM 587 C CA . THR A 1 77 ? 26.371 -42.278 31.279 1.00 27.98 77 THR A CA 1
ATOM 588 C C . THR A 1 77 ? 25.810 -42.182 32.714 1.00 27.98 77 THR A C 1
ATOM 590 O O . THR A 1 77 ? 26.068 -41.180 33.367 1.00 27.98 77 THR A O 1
ATOM 593 N N . SER A 1 78 ? 25.105 -43.102 33.371 1.00 28.11 78 SER A N 1
ATOM 594 C CA . SER A 1 78 ? 24.816 -44.547 33.328 1.00 28.11 78 SER A CA 1
ATOM 595 C C . SER A 1 78 ? 23.673 -44.752 34.359 1.00 28.11 78 SER A C 1
ATOM 597 O O . SER A 1 78 ? 23.516 -43.928 35.249 1.00 28.11 78 SER A O 1
ATOM 599 N N . GLU A 1 79 ? 22.776 -45.735 34.297 1.00 29.34 79 GLU A N 1
ATOM 600 C CA . GLU A 1 79 ? 22.952 -47.114 34.777 1.00 29.34 79 GLU A CA 1
ATOM 601 C C . GLU A 1 79 ? 21.642 -47.893 34.543 1.00 29.34 79 GLU A C 1
ATOM 603 O O . GLU A 1 79 ? 20.546 -47.336 34.566 1.00 29.34 79 GLU A O 1
ATOM 608 N N . ARG A 1 80 ? 21.769 -49.205 34.320 1.00 30.77 80 ARG A N 1
ATOM 609 C CA . ARG A 1 80 ? 20.669 -50.177 34.243 1.00 30.77 80 ARG A CA 1
ATOM 610 C C . ARG A 1 80 ? 20.471 -50.820 35.615 1.00 30.77 80 ARG A C 1
ATOM 612 O O . ARG A 1 80 ? 21.465 -51.222 36.209 1.00 30.77 80 ARG A O 1
ATOM 619 N N . SER A 1 81 ? 19.235 -51.123 36.005 1.00 28.22 81 SER A N 1
ATOM 620 C CA . SER A 1 81 ? 18.929 -52.419 36.627 1.00 28.22 81 SER A CA 1
ATOM 621 C C . SER A 1 81 ? 17.444 -52.778 36.490 1.00 28.22 81 SER A C 1
ATOM 623 O O . SER A 1 81 ? 16.568 -51.927 36.392 1.00 28.22 81 SER A O 1
ATOM 625 N N . SER A 1 82 ? 17.226 -54.079 36.353 1.00 29.30 82 SER A N 1
ATOM 626 C CA . SER A 1 82 ? 16.013 -54.820 36.017 1.00 29.30 82 SER A CA 1
ATOM 627 C C . SER A 1 82 ? 15.133 -55.149 37.230 1.00 29.30 82 SER A C 1
ATOM 629 O O . SER A 1 82 ? 15.673 -55.263 38.328 1.00 29.30 82 SER A O 1
ATOM 631 N N . CYS A 1 83 ? 13.842 -55.435 36.984 1.00 26.28 83 CYS A N 1
ATOM 632 C CA . CYS A 1 83 ? 13.074 -56.633 37.414 1.00 26.28 83 CYS A CA 1
ATOM 633 C C . CYS A 1 83 ? 11.576 -56.316 37.667 1.00 26.28 83 CYS A C 1
ATOM 635 O O . CYS A 1 83 ? 11.258 -55.494 38.518 1.00 26.28 83 CYS A O 1
ATOM 637 N N . ASP A 1 84 ? 10.678 -57.035 36.982 1.00 28.50 84 ASP A N 1
ATOM 638 C CA . ASP A 1 84 ? 9.241 -57.227 37.301 1.00 28.50 84 ASP A CA 1
ATOM 639 C C . ASP A 1 84 ? 9.049 -58.537 38.122 1.00 28.50 84 ASP A C 1
ATOM 641 O O . ASP A 1 84 ? 9.965 -59.366 38.107 1.00 28.50 84 ASP A O 1
ATOM 645 N N . PRO A 1 85 ? 7.838 -58.918 38.610 1.00 53.91 85 PRO A N 1
ATOM 646 C CA . PRO A 1 85 ? 6.835 -58.253 39.469 1.00 53.91 85 PRO A CA 1
ATOM 647 C C . PRO A 1 85 ? 6.480 -59.190 40.689 1.00 53.91 85 PRO A C 1
ATOM 649 O O . PRO A 1 85 ? 7.289 -60.081 40.967 1.00 53.91 85 PRO A O 1
ATOM 652 N N . PRO A 1 86 ? 5.358 -59.069 41.460 1.00 45.62 86 PRO A N 1
ATOM 653 C CA . PRO A 1 86 ? 3.999 -59.396 40.982 1.00 45.62 86 PRO A CA 1
ATOM 654 C C . PRO A 1 86 ? 2.832 -58.553 41.563 1.00 45.62 86 PRO A C 1
ATOM 656 O O . PRO A 1 86 ? 2.967 -57.762 42.490 1.00 45.62 86 PRO A O 1
ATOM 659 N N . TYR A 1 87 ? 1.667 -58.780 40.952 1.00 33.50 87 TYR A N 1
ATOM 660 C CA . TYR A 1 87 ? 0.314 -58.301 41.251 1.00 33.50 87 TYR A CA 1
ATOM 661 C C . TYR A 1 87 ? -0.143 -58.472 42.710 1.00 33.50 87 TYR A C 1
ATOM 663 O O . TYR A 1 87 ? -0.062 -59.577 43.243 1.00 33.50 87 TYR A O 1
ATOM 671 N N . GLU A 1 88 ? -0.825 -57.459 43.260 1.00 34.22 88 GLU A N 1
ATOM 672 C CA . GLU A 1 88 ? -1.874 -57.673 44.264 1.00 34.22 88 GLU A CA 1
ATOM 673 C C . GLU A 1 88 ? -2.975 -56.597 44.206 1.00 34.22 88 GLU A C 1
ATOM 675 O O . GLU A 1 88 ? -2.735 -55.419 43.946 1.00 34.22 88 GLU A O 1
ATOM 680 N N . ASN A 1 89 ? -4.210 -57.065 44.382 1.00 38.66 89 ASN A N 1
ATOM 681 C CA . ASN A 1 89 ? -5.479 -56.358 44.242 1.00 38.66 89 ASN A CA 1
ATOM 682 C C . ASN A 1 89 ? -5.669 -55.213 45.250 1.00 38.66 89 ASN A C 1
ATOM 684 O O . ASN A 1 89 ? -5.641 -55.467 46.450 1.00 38.66 89 ASN A O 1
ATOM 688 N N . LEU A 1 90 ? -6.075 -54.028 44.783 1.00 37.75 90 LEU A N 1
ATOM 689 C CA . LEU A 1 90 ? -6.922 -53.106 45.552 1.00 37.75 90 LEU A CA 1
ATOM 690 C C . LEU A 1 90 ? -7.828 -52.308 44.601 1.00 37.75 90 LEU A C 1
ATOM 692 O O . LEU A 1 90 ? -7.376 -51.461 43.836 1.00 37.75 90 LEU A O 1
ATOM 696 N N . MET A 1 91 ? -9.124 -52.617 44.647 1.00 38.69 91 MET A N 1
ATOM 697 C CA . MET A 1 91 ? -10.196 -51.811 44.054 1.00 38.69 91 MET A CA 1
ATOM 698 C C . MET A 1 91 ? -10.421 -50.527 44.883 1.00 38.69 91 MET A C 1
ATOM 700 O O . MET A 1 91 ? -10.088 -50.504 46.070 1.00 38.69 91 MET A O 1
ATOM 704 N N . PRO A 1 92 ? -10.951 -49.452 44.272 1.00 43.72 92 PRO A N 1
ATOM 705 C CA . PRO A 1 92 ? -10.626 -48.077 44.645 1.00 43.72 92 PRO A CA 1
ATOM 706 C C . PRO A 1 92 ? -11.554 -47.469 45.706 1.00 43.72 92 PRO A C 1
ATOM 708 O O . PRO A 1 92 ? -12.732 -47.811 45.811 1.00 43.72 92 PRO A O 1
ATOM 711 N N . ALA A 1 93 ? -11.019 -46.502 46.455 1.00 42.22 93 ALA A N 1
ATOM 712 C CA . ALA A 1 93 ? -11.798 -45.584 47.282 1.00 42.22 93 ALA A CA 1
ATOM 713 C C . ALA A 1 93 ? -12.605 -44.605 46.396 1.00 42.22 93 ALA A C 1
ATOM 715 O O . ALA A 1 93 ? -12.10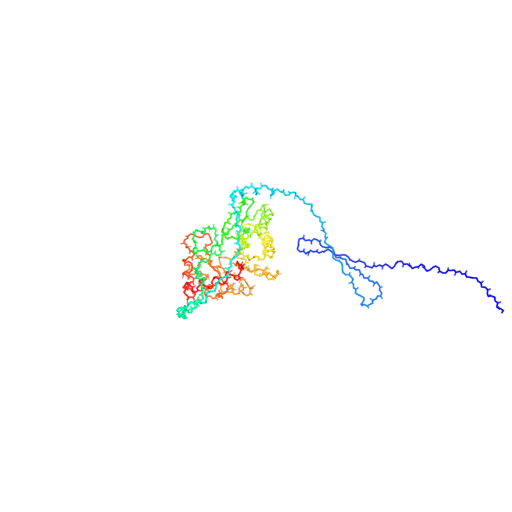9 -44.204 45.339 1.00 42.22 93 ALA A O 1
ATOM 716 N N . PRO A 1 94 ? -13.826 -44.200 46.794 1.00 39.16 94 PRO A N 1
ATOM 717 C CA . PRO A 1 94 ? -14.645 -43.295 45.996 1.00 39.16 94 PRO A CA 1
ATOM 718 C C . PRO A 1 94 ? -14.056 -41.878 46.015 1.00 39.16 94 PRO A C 1
ATOM 720 O O . PRO A 1 94 ? -13.801 -41.314 47.080 1.00 39.16 94 PRO A O 1
ATOM 723 N N . LEU A 1 95 ? -13.844 -41.306 44.828 1.00 39.97 95 LEU A N 1
ATOM 724 C CA . LEU A 1 95 ? -13.515 -39.891 44.664 1.00 39.97 95 LEU A CA 1
ATOM 725 C C . LEU A 1 95 ? -14.768 -39.033 44.923 1.00 39.97 95 LEU A C 1
ATOM 727 O O . LEU A 1 95 ? -15.870 -39.459 44.568 1.00 39.97 95 LEU A O 1
ATOM 731 N N . PRO A 1 96 ? -14.622 -37.842 45.528 1.00 39.81 96 PRO A N 1
ATOM 732 C CA . PRO A 1 96 ? -15.741 -36.940 45.760 1.00 39.81 96 PRO A CA 1
ATOM 733 C C . PRO A 1 96 ? -16.282 -36.393 44.434 1.00 39.81 96 PRO A C 1
ATOM 735 O O . PRO A 1 96 ? -15.536 -36.205 43.472 1.00 39.81 96 PRO A O 1
ATOM 738 N N . GLU A 1 97 ? -17.593 -36.155 44.405 1.00 39.56 97 GLU A N 1
ATOM 739 C CA . GLU A 1 97 ? -18.344 -35.590 43.284 1.00 39.56 97 GLU A CA 1
ATOM 740 C C . GLU A 1 97 ? -17.660 -34.323 42.747 1.00 39.56 97 GLU A C 1
ATOM 742 O O . GLU A 1 97 ? -17.652 -33.272 43.388 1.00 39.56 97 GLU A O 1
ATOM 747 N N . CYS A 1 98 ? -17.067 -34.439 41.556 1.00 30.55 98 CYS A N 1
ATOM 748 C CA . CYS A 1 98 ? -16.525 -33.307 40.824 1.00 30.55 98 CYS A CA 1
ATOM 749 C C . CYS A 1 98 ? -17.700 -32.584 40.163 1.00 30.55 98 CYS A C 1
ATOM 751 O O . CYS A 1 98 ? -18.306 -33.071 39.206 1.00 30.55 98 CYS A O 1
ATOM 753 N N . VAL A 1 99 ? -18.058 -31.454 40.760 1.00 40.16 99 VAL A N 1
ATOM 754 C CA . VAL A 1 99 ? -19.064 -30.522 40.269 1.00 40.16 99 VAL A CA 1
ATOM 755 C C . VAL A 1 99 ? -18.650 -30.055 38.873 1.00 40.16 99 VAL A C 1
ATOM 757 O O . VAL A 1 99 ? -17.494 -29.714 38.639 1.00 40.16 99 VAL A O 1
ATOM 760 N N . LEU A 1 100 ? -19.610 -30.077 37.951 1.00 45.97 100 LEU A N 1
ATOM 761 C CA . LEU A 1 100 ? -19.522 -29.538 36.598 1.00 45.97 100 LEU A CA 1
ATOM 762 C C . LEU A 1 100 ? -19.045 -28.077 36.623 1.00 45.97 100 LEU A C 1
ATOM 764 O O . LEU A 1 100 ? -19.862 -27.165 36.728 1.00 45.97 100 LEU A O 1
ATOM 768 N N . GLU A 1 101 ? -17.746 -27.847 36.469 1.00 35.62 101 GLU A N 1
ATOM 769 C CA . GLU A 1 101 ? -17.256 -26.581 35.938 1.00 35.62 101 GLU A CA 1
ATOM 770 C C . GLU A 1 101 ? -17.156 -26.725 34.424 1.00 35.62 101 GLU A C 1
ATOM 772 O O . GLU A 1 101 ? -16.358 -27.485 33.874 1.00 35.62 101 GLU A O 1
ATOM 777 N N . SER A 1 102 ? -18.068 -26.024 33.756 1.00 39.22 102 SER A N 1
ATOM 778 C CA . SER A 1 102 ? -18.056 -25.782 32.325 1.00 39.22 102 SER A CA 1
ATOM 779 C C . SER A 1 102 ? -16.639 -25.460 31.866 1.00 39.22 102 SER A C 1
ATOM 781 O O . SER A 1 102 ? -16.050 -24.482 32.330 1.00 39.22 102 SER A O 1
ATOM 783 N N . ALA A 1 103 ? -16.122 -26.254 30.931 1.00 39.88 103 ALA A N 1
ATOM 784 C CA . ALA A 1 103 ? -14.951 -25.897 30.155 1.00 39.88 103 ALA A CA 1
ATOM 785 C C . ALA A 1 103 ? -15.240 -24.562 29.455 1.00 39.88 103 ALA A C 1
ATOM 787 O O . ALA A 1 103 ? -15.892 -24.521 28.412 1.00 39.88 103 ALA A O 1
ATOM 788 N N . PHE A 1 104 ? -14.796 -23.461 30.061 1.00 38.56 104 PHE A N 1
ATOM 789 C CA . PHE A 1 104 ? -14.599 -22.219 29.340 1.00 38.56 104 PHE A CA 1
ATOM 790 C C . PHE A 1 104 ? -13.618 -22.556 28.216 1.00 38.56 104 PHE A C 1
ATOM 792 O O . PHE A 1 104 ? -12.520 -23.040 28.513 1.00 38.56 104 PHE A O 1
ATOM 799 N N . PRO A 1 105 ? -13.986 -22.382 26.936 1.00 41.56 105 PRO A N 1
ATOM 800 C CA . PRO A 1 105 ? -13.000 -22.508 25.885 1.00 41.56 105 PRO A CA 1
ATOM 801 C C . PRO A 1 105 ? -11.894 -21.510 26.211 1.00 41.56 105 PRO A C 1
ATOM 803 O O . PRO A 1 105 ? -12.185 -20.349 26.511 1.00 41.56 105 PRO A O 1
ATOM 806 N N . LEU A 1 106 ? -10.647 -21.985 26.185 1.00 37.72 106 LEU A N 1
ATOM 807 C CA . LEU A 1 106 ? -9.452 -21.156 26.088 1.00 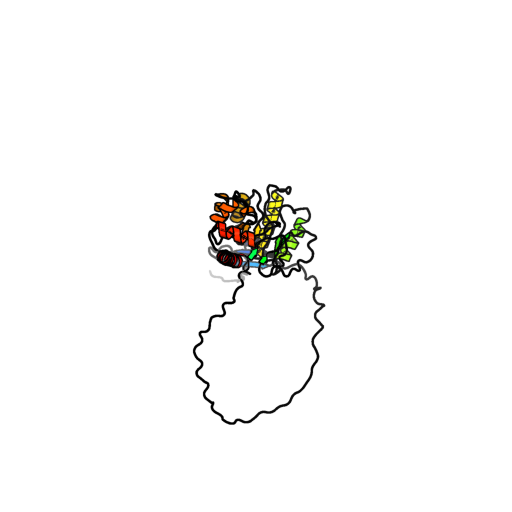37.72 106 LEU A CA 1
ATOM 808 C C . LEU A 1 106 ? -9.619 -20.288 24.835 1.00 37.72 106 LEU A C 1
ATOM 810 O O . LEU A 1 106 ? -9.115 -20.613 23.765 1.00 37.72 106 LEU A O 1
ATOM 814 N N . HIS A 1 107 ? -10.368 -19.192 24.956 1.00 41.75 107 HIS A N 1
ATOM 815 C CA . HIS A 1 107 ? -10.120 -18.022 24.151 1.00 41.75 107 HIS A CA 1
ATOM 816 C C . HIS A 1 107 ? -8.688 -17.670 24.507 1.00 41.75 107 HIS A C 1
ATOM 818 O O . HIS A 1 107 ? -8.411 -17.179 25.604 1.00 41.75 107 HIS A O 1
ATOM 824 N N . LEU A 1 108 ? -7.766 -18.007 23.605 1.00 43.53 108 LEU A N 1
ATOM 825 C CA . LEU A 1 108 ? -6.558 -17.223 23.458 1.00 43.53 108 LEU A CA 1
ATOM 826 C C . LEU A 1 108 ? -7.044 -15.777 23.552 1.00 43.53 108 LEU A C 1
ATOM 828 O O . LEU A 1 108 ? -7.819 -15.329 22.708 1.00 43.53 108 LEU A O 1
ATOM 832 N N . CYS A 1 109 ? -6.707 -15.101 24.646 1.00 39.16 109 CYS A N 1
ATOM 833 C CA . CYS A 1 109 ? -6.881 -13.669 24.746 1.00 39.16 109 CYS A CA 1
ATOM 834 C C . CYS A 1 109 ? -5.890 -13.121 23.723 1.00 39.16 109 CYS A C 1
ATOM 836 O O . CYS A 1 109 ? -4.728 -12.883 24.050 1.00 39.16 109 CYS A O 1
ATOM 838 N N . LEU A 1 110 ? -6.302 -13.096 22.450 1.00 52.78 110 LEU A N 1
ATOM 839 C CA . LEU A 1 110 ? -5.597 -12.398 21.398 1.00 52.78 110 LEU A CA 1
ATOM 840 C C . LEU A 1 110 ? -5.546 -10.972 21.915 1.00 52.78 110 LEU A C 1
ATOM 842 O O . LEU A 1 110 ? -6.565 -10.285 21.973 1.00 52.78 110 LEU A O 1
ATOM 846 N N . ARG A 1 111 ? -4.377 -10.571 22.417 1.00 58.75 111 ARG A N 1
ATOM 847 C CA . ARG A 1 111 ? -4.122 -9.163 22.671 1.00 58.75 111 ARG A CA 1
ATOM 848 C C . ARG A 1 111 ? -4.419 -8.474 21.353 1.00 58.75 111 ARG A C 1
ATOM 850 O O . ARG A 1 111 ? -3.778 -8.778 20.353 1.00 58.75 111 ARG A O 1
ATOM 857 N N . MET A 1 112 ? -5.431 -7.621 21.362 1.00 66.56 112 MET A N 1
ATOM 858 C CA . MET A 1 112 ? -5.741 -6.764 20.234 1.00 66.56 112 MET A CA 1
ATOM 859 C C . MET A 1 112 ? -4.510 -5.907 19.974 1.00 66.56 112 MET A C 1
ATOM 861 O O . MET A 1 112 ? -4.081 -5.166 20.861 1.00 66.56 112 MET A O 1
ATOM 865 N N . ARG A 1 113 ? -3.900 -6.089 18.805 1.00 88.00 113 ARG A N 1
ATOM 866 C CA . ARG A 1 113 ? -2.708 -5.355 18.385 1.00 88.00 113 ARG A CA 1
ATOM 867 C C . ARG A 1 113 ? -3.114 -4.272 17.398 1.00 88.00 113 ARG A C 1
ATOM 869 O O . ARG A 1 113 ? -4.087 -4.422 16.663 1.00 88.00 113 ARG A O 1
ATOM 876 N N . TYR A 1 114 ? -2.372 -3.175 17.407 1.00 94.69 114 TYR A N 1
ATOM 877 C CA . TYR A 1 114 ? -2.443 -2.189 16.337 1.00 94.69 114 TYR A CA 1
ATOM 878 C C . TYR A 1 114 ? -1.648 -2.725 15.155 1.00 94.69 114 TYR A C 1
ATOM 880 O O . TYR A 1 114 ? -0.546 -3.226 15.347 1.00 94.69 114 TYR 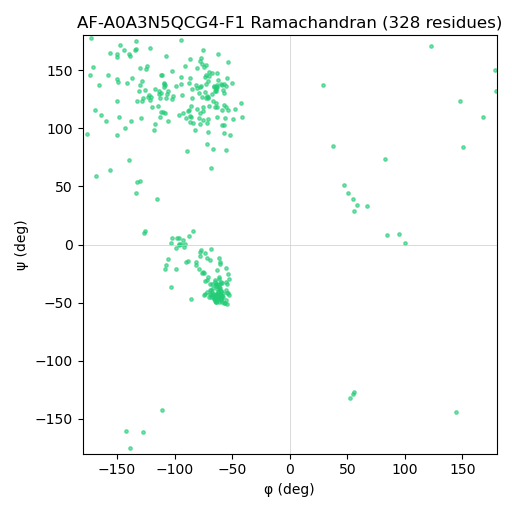A O 1
ATOM 888 N N . ILE A 1 115 ? -2.188 -2.607 13.952 1.00 95.19 115 ILE A N 1
ATOM 889 C CA . ILE A 1 115 ? -1.497 -3.002 12.725 1.00 95.19 115 ILE A CA 1
ATOM 890 C C . ILE A 1 115 ? -1.088 -1.743 11.977 1.00 95.19 115 ILE A C 1
ATOM 892 O O . ILE A 1 115 ? -1.935 -0.888 11.704 1.00 95.19 115 ILE A O 1
ATOM 896 N N . ASP A 1 116 ? 0.198 -1.663 11.660 1.00 95.94 116 ASP A N 1
ATOM 897 C CA . ASP A 1 116 ? 0.822 -0.639 10.833 1.00 95.94 116 ASP A CA 1
ATOM 898 C C . ASP A 1 116 ? 1.425 -1.321 9.600 1.00 95.94 116 ASP A C 1
ATOM 900 O O . ASP A 1 116 ? 2.491 -1.934 9.670 1.00 95.94 116 ASP A O 1
ATOM 904 N N . ILE A 1 117 ? 0.717 -1.284 8.472 1.00 95.56 117 ILE A N 1
ATOM 905 C CA . ILE A 1 117 ? 1.121 -2.072 7.297 1.00 95.56 117 ILE A CA 1
ATOM 906 C C . ILE A 1 117 ? 2.289 -1.461 6.513 1.00 95.56 117 ILE A C 1
ATOM 908 O O . ILE A 1 117 ? 2.740 -2.069 5.545 1.00 95.56 117 ILE A O 1
ATOM 912 N N . HIS A 1 118 ? 2.731 -0.255 6.871 1.00 94.12 118 HIS A N 1
ATOM 913 C CA . HIS A 1 118 ? 3.747 0.466 6.123 1.00 94.12 118 HIS A CA 1
ATOM 914 C C . HIS A 1 118 ? 4.403 1.529 7.008 1.00 94.12 118 HIS A C 1
ATOM 916 O O . HIS A 1 118 ? 3.826 2.578 7.299 1.00 94.12 118 HIS A O 1
ATOM 922 N N . SER A 1 119 ? 5.637 1.258 7.424 1.00 91.75 119 SER A N 1
ATOM 923 C CA . SER A 1 119 ? 6.466 2.225 8.136 1.00 91.75 119 SER A CA 1
ATOM 924 C C . SER A 1 119 ? 7.912 2.125 7.681 1.00 91.75 119 SER A C 1
ATOM 926 O O . SER A 1 119 ? 8.459 1.029 7.562 1.00 91.75 119 SER A O 1
ATOM 928 N N . HIS A 1 120 ? 8.577 3.266 7.519 1.00 87.56 120 HIS A N 1
ATOM 929 C CA . HIS A 1 120 ? 10.031 3.328 7.305 1.00 87.56 120 HIS A CA 1
ATOM 930 C C . HIS A 1 120 ? 10.811 3.279 8.630 1.00 87.56 120 HIS A C 1
ATOM 932 O O . HIS A 1 120 ? 12.009 3.568 8.685 1.00 87.56 120 HIS A O 1
ATOM 938 N N . ARG A 1 121 ? 10.135 2.949 9.741 1.00 84.44 121 ARG A N 1
ATOM 939 C CA . ARG A 1 121 ? 10.738 2.827 11.070 1.00 84.44 121 ARG A CA 1
ATOM 940 C C . ARG A 1 121 ? 10.402 1.503 11.721 1.00 84.44 121 ARG A C 1
ATOM 942 O O . ARG A 1 121 ? 9.262 1.052 11.726 1.00 84.44 121 ARG A O 1
ATOM 949 N N . ARG A 1 122 ? 11.404 0.943 12.395 1.00 81.50 122 ARG A N 1
ATOM 950 C CA . ARG A 1 122 ? 11.185 -0.187 13.292 1.00 81.50 122 ARG A CA 1
ATOM 951 C C . ARG A 1 122 ? 10.321 0.234 14.470 1.00 81.50 122 ARG A C 1
ATOM 953 O O . ARG A 1 122 ? 10.612 1.224 15.148 1.00 81.50 122 ARG A O 1
ATOM 960 N N . SER A 1 123 ? 9.308 -0.575 14.741 1.00 78.44 123 SER A N 1
ATOM 961 C CA . SER A 1 123 ? 8.555 -0.506 15.987 1.00 78.44 123 SER A CA 1
ATOM 962 C C . SER A 1 123 ? 9.277 -1.323 17.053 1.00 78.44 123 SER A C 1
ATOM 964 O O . SER A 1 123 ? 9.690 -2.454 16.815 1.00 78.44 123 SER A O 1
ATOM 966 N N . THR A 1 124 ? 9.422 -0.759 18.248 1.00 79.50 124 THR A N 1
ATOM 967 C CA . THR A 1 124 ? 9.871 -1.490 19.446 1.00 79.50 124 THR A CA 1
ATOM 968 C C . THR A 1 124 ? 8.707 -1.829 20.376 1.00 79.50 124 THR A C 1
ATOM 970 O O . THR A 1 124 ? 8.908 -2.328 21.485 1.00 79.50 124 THR A O 1
ATOM 973 N N . ASP A 1 125 ? 7.482 -1.540 19.939 1.00 83.06 125 ASP A N 1
ATOM 974 C CA . ASP A 1 125 ? 6.269 -1.698 20.721 1.00 83.06 125 ASP A CA 1
ATOM 975 C C . ASP A 1 125 ? 5.636 -3.069 20.467 1.00 83.06 125 ASP A C 1
ATOM 977 O O . ASP A 1 125 ? 5.125 -3.340 19.384 1.00 83.06 125 ASP A O 1
ATOM 981 N N . GLY A 1 126 ? 5.633 -3.930 21.488 1.00 83.62 126 GLY A N 1
ATOM 982 C CA . GLY A 1 126 ? 5.086 -5.287 21.394 1.00 83.62 126 GLY A CA 1
ATOM 983 C C . GLY A 1 126 ? 3.563 -5.369 21.227 1.00 83.62 126 GLY A C 1
ATOM 984 O O . GLY A 1 126 ? 3.031 -6.471 21.095 1.00 83.62 126 GLY A O 1
ATOM 985 N N . GLU A 1 127 ? 2.846 -4.244 21.265 1.00 87.31 127 GLU A N 1
ATOM 986 C CA . GLU A 1 127 ?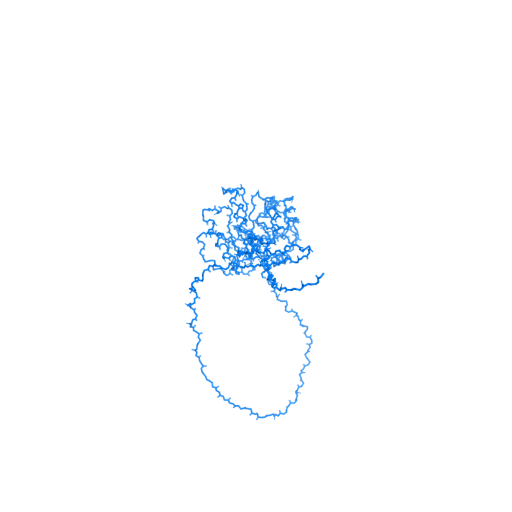 1.413 -4.170 20.956 1.00 87.31 127 GLU A CA 1
ATOM 987 C C . GLU A 1 127 ? 1.129 -3.692 19.525 1.00 87.31 127 GLU A C 1
ATOM 989 O O . GLU A 1 127 ? -0.037 -3.647 19.126 1.00 87.31 127 GLU A O 1
ATOM 994 N N . VAL A 1 128 ? 2.165 -3.338 18.758 1.00 90.06 128 VAL A N 1
ATOM 995 C CA . VAL A 1 128 ? 2.042 -2.891 17.369 1.00 90.06 128 VAL A CA 1
ATOM 996 C C . VAL A 1 128 ? 2.709 -3.905 16.446 1.00 90.06 128 VAL A C 1
ATOM 998 O O . VAL A 1 128 ? 3.910 -4.148 16.523 1.00 90.06 128 VAL A O 1
ATOM 1001 N N . GLU A 1 129 ? 1.924 -4.489 15.553 1.00 90.75 129 GLU A N 1
ATOM 1002 C CA . GLU A 1 129 ? 2.411 -5.290 14.439 1.00 90.75 129 GLU A CA 1
ATOM 1003 C C . GLU A 1 129 ? 2.703 -4.357 13.263 1.00 90.75 129 GLU A C 1
ATOM 1005 O O . GLU A 1 129 ? 1.789 -3.825 12.635 1.00 90.75 129 GLU A O 1
ATOM 1010 N N . THR A 1 130 ? 3.988 -4.106 13.015 1.00 90.69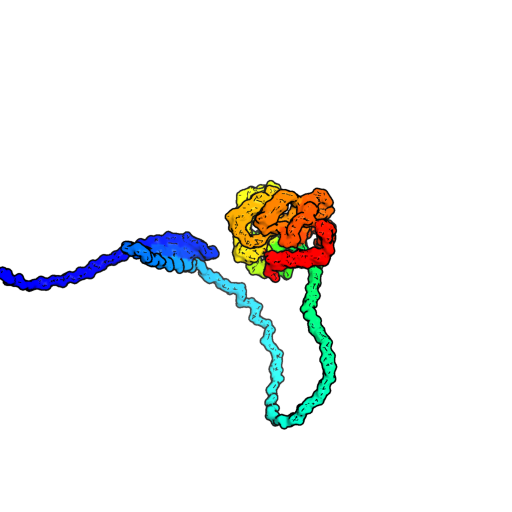 130 THR A N 1
ATOM 1011 C CA . THR A 1 130 ? 4.448 -3.203 11.954 1.00 90.69 130 THR A CA 1
ATOM 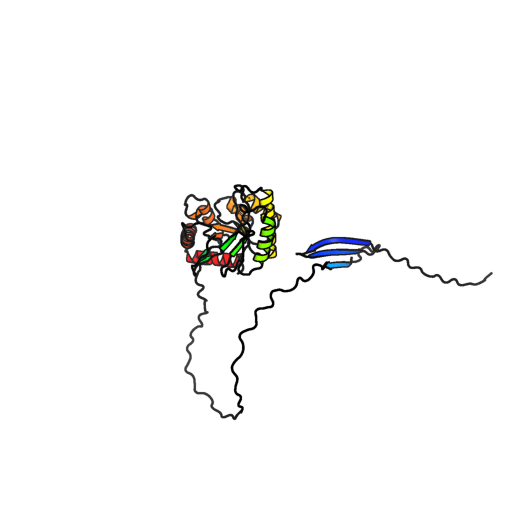1012 C C . THR A 1 130 ? 5.143 -3.984 10.852 1.00 90.69 130 THR A C 1
ATOM 1014 O O . THR A 1 130 ? 6.069 -4.745 11.148 1.00 90.69 130 THR A O 1
ATOM 1017 N N . ILE A 1 131 ? 4.755 -3.729 9.601 1.00 89.88 131 ILE A N 1
ATOM 1018 C CA . ILE A 1 131 ? 5.526 -4.117 8.418 1.00 89.88 131 ILE A CA 1
ATOM 1019 C C . ILE A 1 131 ? 6.553 -3.018 8.142 1.00 89.88 131 ILE A C 1
ATOM 1021 O O . ILE A 1 131 ? 6.217 -1.907 7.721 1.00 89.88 131 ILE A O 1
ATOM 1025 N N . LEU A 1 132 ? 7.822 -3.341 8.384 1.00 85.62 132 LEU A N 1
ATOM 1026 C CA . LEU A 1 132 ? 8.936 -2.460 8.059 1.00 85.62 132 LEU A CA 1
ATOM 1027 C C . LEU A 1 132 ? 9.118 -2.391 6.539 1.00 85.62 132 LEU A C 1
ATOM 1029 O O . LEU A 1 132 ? 9.274 -3.415 5.880 1.00 85.62 132 LEU A O 1
ATOM 1033 N N . THR A 1 133 ? 9.132 -1.192 5.973 1.00 84.19 133 THR A N 1
ATOM 1034 C CA . THR A 1 133 ? 9.381 -1.003 4.543 1.00 84.19 133 THR A CA 1
ATOM 1035 C C . THR A 1 133 ? 10.872 -0.875 4.285 1.00 84.19 133 THR A C 1
ATOM 1037 O O . THR A 1 133 ? 11.503 0.095 4.700 1.00 84.19 133 THR A O 1
ATOM 1040 N N . ASN A 1 134 ? 11.428 -1.851 3.571 1.00 81.25 134 ASN A N 1
ATOM 1041 C CA . ASN A 1 134 ? 12.826 -1.866 3.172 1.00 81.25 134 ASN A CA 1
ATOM 1042 C C . ASN A 1 134 ? 12.932 -1.542 1.679 1.00 81.25 134 ASN A C 1
ATOM 1044 O O . ASN A 1 134 ? 12.618 -2.366 0.816 1.00 81.25 134 ASN A O 1
ATOM 1048 N N . MET A 1 135 ? 13.394 -0.329 1.377 1.00 79.00 135 MET A N 1
ATOM 1049 C CA . MET A 1 135 ? 13.771 0.046 0.017 1.00 79.00 135 MET A CA 1
ATOM 1050 C C . MET A 1 135 ? 15.112 -0.602 -0.320 1.00 79.00 135 MET A C 1
ATOM 1052 O O . MET A 1 135 ? 16.125 -0.291 0.305 1.00 79.00 135 MET A O 1
ATOM 1056 N N . VAL A 1 136 ? 15.098 -1.515 -1.286 1.00 76.81 136 VAL A N 1
ATOM 1057 C CA . VAL A 1 136 ? 16.282 -2.269 -1.699 1.00 76.81 136 VAL A CA 1
ATOM 1058 C C . VAL A 1 136 ? 17.141 -1.418 -2.630 1.00 76.81 136 VAL A C 1
ATOM 1060 O O . VAL A 1 136 ? 16.645 -0.793 -3.566 1.00 76.81 136 VAL A O 1
ATOM 1063 N N . THR A 1 137 ? 18.439 -1.432 -2.356 1.00 69.12 137 THR A N 1
ATOM 1064 C CA . THR A 1 137 ? 19.526 -0.883 -3.177 1.00 69.12 137 THR A CA 1
ATOM 1065 C C . THR A 1 137 ? 20.671 -1.895 -3.247 1.00 69.12 137 THR A C 1
ATOM 1067 O O . THR A 1 137 ? 20.733 -2.811 -2.420 1.00 69.12 137 THR A O 1
ATOM 1070 N N . ALA A 1 138 ? 21.632 -1.687 -4.149 1.00 60.66 138 ALA A N 1
ATOM 1071 C CA . ALA A 1 138 ? 22.767 -2.591 -4.349 1.00 60.66 138 ALA A CA 1
ATOM 1072 C C . ALA A 1 138 ? 23.647 -2.765 -3.093 1.00 60.66 138 ALA A C 1
ATOM 1074 O O . ALA A 1 138 ? 24.429 -3.709 -2.995 1.00 60.66 138 ALA A O 1
ATOM 1075 N N . GLU A 1 139 ? 23.506 -1.864 -2.116 1.00 57.19 139 GLU A N 1
ATOM 1076 C CA . GLU A 1 139 ? 24.204 -1.880 -0.827 1.00 57.19 139 GLU A CA 1
ATOM 1077 C C . GLU A 1 139 ? 23.378 -2.518 0.306 1.00 57.19 139 GLU A C 1
ATOM 1079 O O . GLU A 1 139 ? 23.793 -2.488 1.464 1.00 57.19 139 GLU A O 1
ATOM 1084 N N . THR A 1 140 ? 22.201 -3.082 0.008 1.00 66.62 140 THR A N 1
ATOM 1085 C CA . THR A 1 140 ? 21.348 -3.742 1.008 1.00 66.62 140 THR A CA 1
ATOM 1086 C C . THR A 1 140 ? 21.983 -5.067 1.430 1.00 66.62 140 THR A C 1
ATOM 1088 O O . THR A 1 140 ? 21.711 -6.125 0.867 1.00 66.62 140 THR A O 1
ATOM 1091 N N . GLU A 1 141 ? 22.870 -5.005 2.421 1.00 52.78 141 GLU A N 1
ATOM 1092 C CA . GLU A 1 141 ? 23.435 -6.176 3.087 1.00 52.78 141 GLU A CA 1
ATOM 1093 C C . GLU A 1 141 ? 22.414 -6.767 4.070 1.00 52.78 141 GLU A C 1
ATOM 1095 O O . GLU A 1 141 ? 21.777 -6.027 4.817 1.00 52.78 141 GLU A O 1
ATOM 1100 N N . ASP A 1 142 ? 22.287 -8.100 4.065 1.00 52.91 142 ASP A N 1
ATOM 1101 C CA . ASP A 1 142 ? 21.668 -8.919 5.112 1.00 52.91 142 ASP A CA 1
ATOM 1102 C C . ASP A 1 142 ? 20.425 -8.288 5.776 1.00 52.91 142 ASP A C 1
ATOM 1104 O O . ASP A 1 142 ? 20.503 -7.729 6.874 1.00 52.91 142 ASP A O 1
ATOM 1108 N N . LEU A 1 143 ? 19.241 -8.462 5.168 1.00 55.59 143 LEU A N 1
ATOM 1109 C CA . LEU A 1 143 ? 17.963 -8.286 5.873 1.00 55.59 143 LEU A CA 1
ATOM 1110 C C . LEU A 1 143 ? 17.790 -9.404 6.916 1.00 55.59 143 LEU A C 1
ATOM 1112 O O . LEU A 1 143 ? 16.934 -10.275 6.803 1.00 55.59 143 LEU A O 1
ATOM 1116 N N . ILE A 1 144 ? 18.643 -9.415 7.936 1.00 49.78 144 ILE A N 1
ATOM 1117 C CA . ILE A 1 144 ? 18.474 -10.238 9.126 1.00 49.78 144 ILE A CA 1
ATOM 1118 C C . ILE A 1 144 ? 17.656 -9.390 10.089 1.00 49.78 144 ILE A C 1
ATOM 1120 O O . ILE A 1 144 ? 18.182 -8.720 10.979 1.00 49.78 144 ILE A O 1
ATOM 1124 N N . ASP A 1 145 ? 16.351 -9.379 9.853 1.00 59.78 145 ASP A N 1
ATOM 1125 C CA . ASP A 1 145 ? 15.390 -8.787 10.765 1.00 59.78 145 ASP A CA 1
ATOM 1126 C C . ASP A 1 145 ? 14.451 -9.868 11.294 1.00 59.78 145 ASP A C 1
ATOM 1128 O O . ASP A 1 145 ? 13.971 -10.707 10.538 1.00 59.78 145 ASP A O 1
ATOM 1132 N N . ASP A 1 146 ? 14.209 -9.875 12.602 1.00 71.88 146 ASP A N 1
ATOM 1133 C CA . ASP A 1 146 ? 13.154 -10.672 13.225 1.00 71.88 146 ASP A CA 1
ATOM 1134 C C . ASP A 1 146 ? 11.765 -10.036 13.037 1.00 71.88 146 ASP A C 1
ATOM 1136 O O . ASP A 1 146 ? 10.748 -10.676 13.314 1.00 71.88 146 ASP A O 1
ATOM 1140 N N . GLN A 1 147 ? 11.716 -8.798 12.536 1.00 83.31 147 GLN A N 1
ATOM 1141 C CA . GLN A 1 147 ? 10.493 -8.088 12.194 1.00 83.31 147 GLN A CA 1
ATOM 1142 C C . GLN A 1 147 ? 10.010 -8.387 10.765 1.00 83.31 147 GLN A C 1
ATOM 1144 O O . GLN A 1 147 ? 10.791 -8.509 9.822 1.00 83.31 147 GLN A O 1
ATOM 1149 N N . GLN A 1 148 ? 8.687 -8.459 10.602 1.00 90.62 148 GLN A N 1
ATOM 1150 C CA . GLN A 1 148 ? 8.057 -8.558 9.289 1.00 90.62 148 GLN A CA 1
ATOM 1151 C C . GLN A 1 148 ? 8.349 -7.315 8.448 1.00 90.62 148 GLN A C 1
ATOM 1153 O O . GLN A 1 148 ? 8.261 -6.187 8.936 1.00 90.62 148 GLN A O 1
ATOM 1158 N N . CYS A 1 149 ? 8.654 -7.512 7.171 1.00 93.06 149 CYS A N 1
ATOM 1159 C CA . CYS A 1 149 ? 8.993 -6.421 6.272 1.00 93.06 149 CYS A CA 1
ATOM 1160 C C . CYS A 1 149 ? 8.388 -6.576 4.877 1.00 93.06 149 CYS A C 1
ATOM 1162 O O . CYS A 1 149 ? 7.943 -7.652 4.473 1.00 93.06 149 CYS A O 1
ATOM 1164 N N . SER A 1 150 ? 8.372 -5.480 4.133 1.00 95.38 150 SER A N 1
ATOM 1165 C CA . SER A 1 150 ? 8.174 -5.475 2.691 1.00 95.38 150 SER A CA 1
ATOM 1166 C C . SER A 1 150 ? 9.478 -5.073 2.010 1.00 95.38 150 SER A C 1
ATOM 1168 O O . SER A 1 150 ? 10.239 -4.269 2.553 1.00 95.38 150 SER A O 1
ATOM 1170 N N . VAL A 1 151 ? 9.747 -5.643 0.837 1.00 95.81 151 VAL A N 1
ATOM 1171 C CA . VAL A 1 151 ? 10.954 -5.334 0.056 1.00 95.81 151 VAL A CA 1
ATOM 1172 C C . VAL A 1 151 ? 10.581 -4.907 -1.351 1.00 95.81 151 VAL A C 1
ATOM 1174 O O . VAL A 1 151 ? 9.771 -5.559 -2.013 1.00 95.81 151 VAL A O 1
ATOM 1177 N N . GLY A 1 152 ? 11.170 -3.817 -1.826 1.00 96.56 152 GLY A N 1
ATOM 1178 C CA . GLY A 1 152 ? 10.909 -3.319 -3.169 1.00 96.56 152 GLY A CA 1
ATOM 1179 C C . GLY A 1 152 ? 11.819 -2.171 -3.576 1.00 96.56 152 GLY A C 1
ATOM 1180 O O . GLY A 1 152 ? 12.655 -1.708 -2.801 1.00 96.56 152 GLY A O 1
ATOM 1181 N N . ILE A 1 153 ? 11.640 -1.726 -4.814 1.00 97.12 153 ILE A N 1
ATOM 1182 C CA . ILE A 1 153 ? 12.335 -0.588 -5.413 1.00 97.12 153 ILE A CA 1
ATOM 1183 C C . ILE A 1 153 ? 11.311 0.519 -5.619 1.00 97.12 153 ILE A C 1
ATOM 1185 O O . ILE A 1 153 ? 10.388 0.397 -6.438 1.00 97.12 153 ILE A O 1
ATOM 1189 N N . HIS A 1 154 ? 11.504 1.610 -4.887 1.00 96.69 154 HIS A N 1
ATOM 1190 C CA . HIS A 1 154 ? 10.665 2.791 -4.970 1.00 96.69 154 HIS A CA 1
ATOM 1191 C C . HIS A 1 154 ? 10.906 3.518 -6.312 1.00 96.69 154 HIS A C 1
ATOM 1193 O O . HIS A 1 154 ? 12.053 3.665 -6.738 1.00 96.69 154 HIS A O 1
ATOM 1199 N N . PRO A 1 155 ? 9.884 4.070 -6.998 1.00 96.69 155 PRO A N 1
ATOM 1200 C CA . PRO A 1 155 ? 10.066 4.692 -8.319 1.00 96.69 155 PRO A CA 1
ATOM 1201 C C . PRO A 1 155 ? 11.032 5.883 -8.352 1.00 96.69 155 PRO A C 1
ATOM 1203 O O . PRO A 1 155 ? 11.440 6.310 -9.430 1.00 96.69 155 PRO A O 1
ATOM 1206 N N . ARG A 1 156 ? 11.380 6.457 -7.194 1.00 94.94 156 ARG A N 1
ATOM 1207 C CA . ARG A 1 156 ? 12.376 7.539 -7.065 1.00 94.94 156 ARG A CA 1
ATOM 1208 C C . ARG A 1 156 ? 13.812 7.063 -6.890 1.00 94.94 156 ARG A C 1
ATOM 1210 O O . ARG A 1 156 ? 14.706 7.893 -7.016 1.00 94.94 156 ARG A O 1
ATOM 1217 N N . THR A 1 157 ? 14.023 5.789 -6.583 1.00 94.00 157 THR A N 1
ATOM 1218 C CA . THR A 1 157 ? 15.352 5.218 -6.334 1.00 94.00 157 THR A CA 1
ATOM 1219 C C . THR A 1 157 ? 15.862 4.401 -7.516 1.00 94.00 157 THR A C 1
ATOM 1221 O O . THR A 1 157 ? 16.953 3.864 -7.436 1.00 94.00 157 THR A O 1
ATOM 1224 N N . ILE A 1 158 ? 15.096 4.312 -8.611 1.00 95.19 158 ILE A N 1
ATOM 1225 C CA . ILE A 1 158 ? 15.524 3.632 -9.837 1.00 95.19 158 ILE A CA 1
ATOM 1226 C C . ILE A 1 158 ? 16.721 4.372 -10.441 1.00 95.19 158 ILE A C 1
ATOM 1228 O O . ILE A 1 158 ? 16.612 5.546 -10.813 1.00 95.19 158 ILE A O 1
ATOM 1232 N N . ASP A 1 159 ? 17.825 3.653 -10.592 1.00 94.44 159 ASP A N 1
ATOM 1233 C CA . ASP A 1 159 ? 19.050 4.109 -11.234 1.00 94.44 159 ASP A CA 1
ATOM 1234 C C . ASP A 1 159 ? 19.703 2.974 -12.055 1.00 94.44 159 ASP A C 1
ATOM 1236 O O . ASP A 1 159 ? 19.039 2.017 -12.461 1.00 94.44 159 ASP A O 1
ATOM 1240 N N . ASP A 1 160 ? 20.996 3.104 -12.356 1.00 93.12 160 ASP A N 1
ATOM 1241 C CA . ASP A 1 160 ? 21.733 2.161 -13.198 1.00 93.12 160 ASP A CA 1
ATOM 1242 C C . ASP A 1 160 ? 21.950 0.778 -12.538 1.00 93.12 160 ASP A C 1
ATOM 1244 O O . ASP A 1 160 ? 22.316 -0.160 -13.250 1.00 93.12 160 ASP A O 1
ATOM 1248 N N . THR A 1 161 ? 21.718 0.610 -11.223 1.00 93.38 161 THR A N 1
ATOM 1249 C CA . THR A 1 161 ? 21.841 -0.692 -10.525 1.00 93.38 161 THR A CA 1
ATOM 1250 C C . THR A 1 161 ? 20.543 -1.493 -10.485 1.00 93.38 161 THR A C 1
ATOM 1252 O O . THR A 1 161 ? 20.525 -2.617 -9.988 1.00 93.38 161 THR A O 1
ATOM 1255 N N . VAL A 1 162 ? 19.461 -0.971 -11.067 1.00 95.00 162 VAL A N 1
ATOM 1256 C CA . VAL A 1 162 ? 18.104 -1.511 -10.895 1.00 95.00 162 VAL A CA 1
ATOM 1257 C C . VAL A 1 162 ? 17.940 -2.995 -11.243 1.00 95.00 162 VAL A C 1
ATOM 1259 O O . VAL A 1 162 ? 17.127 -3.683 -10.631 1.00 95.00 162 VAL A O 1
ATOM 1262 N N . ASP A 1 163 ? 18.694 -3.522 -12.208 1.00 95.50 163 ASP A N 1
ATOM 1263 C CA . ASP A 1 163 ? 18.594 -4.940 -12.573 1.00 95.50 163 ASP A CA 1
ATOM 1264 C C . ASP A 1 163 ? 19.239 -5.854 -11.507 1.00 95.50 163 ASP A C 1
ATOM 1266 O O . ASP A 1 163 ? 18.767 -6.971 -11.280 1.00 95.50 163 ASP A O 1
ATOM 1270 N N . GLU A 1 164 ? 20.281 -5.377 -10.817 1.00 94.75 164 GLU A N 1
ATOM 1271 C CA . GLU A 1 164 ? 20.884 -6.052 -9.658 1.00 94.75 164 GLU A CA 1
ATOM 1272 C C . GLU A 1 164 ? 19.950 -5.958 -8.443 1.00 94.75 164 GLU A C 1
ATOM 1274 O O . GLU A 1 164 ? 19.719 -6.956 -7.756 1.00 94.75 164 GLU A O 1
ATOM 1279 N N . ASP A 1 165 ? 19.324 -4.796 -8.245 1.00 94.25 165 ASP A N 1
ATOM 1280 C CA . ASP A 1 165 ? 18.346 -4.572 -7.179 1.00 94.25 165 ASP A CA 1
ATOM 1281 C C . ASP A 1 165 ? 17.113 -5.469 -7.346 1.00 94.25 165 ASP A C 1
ATOM 1283 O O . ASP A 1 165 ? 16.649 -6.080 -6.384 1.00 94.25 165 ASP A O 1
ATOM 1287 N N . LEU A 1 166 ? 16.602 -5.623 -8.573 1.00 95.94 166 LEU A N 1
ATOM 1288 C CA . LEU A 1 166 ? 15.477 -6.517 -8.876 1.00 95.94 166 LEU A CA 1
ATOM 1289 C C . LEU A 1 166 ? 15.824 -7.982 -8.600 1.00 95.94 166 LEU A C 1
ATOM 1291 O O . LEU A 1 166 ? 14.981 -8.739 -8.108 1.00 95.94 166 LEU A O 1
ATOM 1295 N N . PHE A 1 167 ? 17.061 -8.390 -8.896 1.00 94.69 167 PHE A N 1
ATOM 1296 C CA . PHE A 1 167 ? 17.544 -9.718 -8.532 1.00 94.69 167 PHE A CA 1
ATOM 1297 C C . PHE A 1 167 ? 17.549 -9.899 -7.009 1.00 94.69 167 PHE A C 1
ATOM 1299 O O . PHE A 1 167 ? 17.058 -10.915 -6.515 1.00 94.69 167 PHE A O 1
ATOM 1306 N N . LEU A 1 168 ? 18.018 -8.900 -6.260 1.00 93.38 168 LEU A N 1
ATOM 1307 C CA . LEU A 1 168 ? 18.040 -8.946 -4.801 1.00 93.38 168 LEU A CA 1
ATOM 1308 C C . LEU A 1 168 ? 16.630 -8.963 -4.189 1.00 93.38 168 LEU A C 1
ATOM 1310 O O . LEU A 1 168 ? 16.356 -9.802 -3.332 1.00 93.38 168 LEU A O 1
ATOM 1314 N N . VAL A 1 169 ? 15.705 -8.119 -4.665 1.00 94.69 169 VAL A N 1
ATOM 1315 C CA . VAL A 1 169 ? 14.285 -8.131 -4.251 1.00 94.69 169 VAL A CA 1
ATOM 1316 C C . VAL A 1 169 ? 13.694 -9.526 -4.412 1.00 94.69 169 VAL A C 1
ATOM 1318 O O . VAL A 1 169 ? 12.995 -10.014 -3.526 1.00 94.69 169 VAL A O 1
ATOM 1321 N N . ARG A 1 170 ? 13.993 -10.194 -5.527 1.00 95.38 170 ARG A N 1
ATOM 1322 C CA . ARG A 1 170 ? 13.504 -11.543 -5.798 1.00 95.38 170 ARG A CA 1
ATOM 1323 C C . ARG A 1 170 ? 14.059 -12.586 -4.828 1.00 95.38 170 ARG A C 1
ATOM 1325 O O . ARG A 1 170 ? 13.301 -13.442 -4.378 1.00 95.38 170 ARG A O 1
ATOM 1332 N N . GLU A 1 171 ? 15.350 -12.535 -4.516 1.00 93.31 171 GLU A N 1
ATOM 1333 C CA . GLU A 1 171 ? 15.956 -13.456 -3.547 1.00 93.31 171 GLU A CA 1
ATOM 1334 C C . GLU A 1 171 ? 15.375 -13.229 -2.143 1.00 93.31 171 GLU A C 1
ATOM 1336 O O . GLU A 1 171 ? 14.946 -14.177 -1.484 1.00 93.31 171 GLU A O 1
ATOM 1341 N N . LEU A 1 172 ? 15.260 -11.967 -1.718 1.00 92.69 172 LEU A N 1
ATOM 1342 C CA . LEU A 1 172 ? 14.673 -11.589 -0.429 1.00 92.69 172 LEU A CA 1
ATOM 1343 C C . LEU A 1 172 ? 13.189 -11.963 -0.337 1.00 92.69 172 LEU A C 1
ATOM 1345 O O . LEU A 1 172 ? 12.716 -12.387 0.715 1.00 92.69 172 LEU A O 1
ATOM 1349 N N . ALA A 1 173 ? 12.450 -11.900 -1.447 1.00 94.12 173 ALA A N 1
ATOM 1350 C CA . ALA A 1 173 ? 11.058 -12.330 -1.508 1.00 94.12 173 ALA A CA 1
ATOM 1351 C C . ALA A 1 173 ? 10.859 -13.824 -1.196 1.00 94.12 173 ALA A C 1
ATOM 1353 O O . ALA A 1 173 ? 9.720 -14.241 -0.984 1.00 94.12 173 ALA A O 1
ATOM 1354 N N . ALA A 1 174 ? 11.905 -14.650 -1.131 1.00 92.56 174 ALA A N 1
ATOM 1355 C CA . ALA A 1 174 ? 11.797 -16.026 -0.647 1.00 92.56 174 ALA A CA 1
ATOM 1356 C C . ALA A 1 174 ? 11.809 -16.143 0.889 1.00 92.56 174 ALA A C 1
ATOM 1358 O O . ALA A 1 174 ? 11.388 -17.178 1.410 1.00 92.56 174 ALA A O 1
ATOM 1359 N N . ASP A 1 175 ? 12.263 -15.115 1.611 1.00 91.25 175 ASP A N 1
ATOM 1360 C CA . ASP A 1 175 ? 12.321 -15.135 3.072 1.00 91.25 175 ASP A CA 1
ATOM 1361 C C . ASP A 1 175 ? 10.911 -15.082 3.691 1.00 91.25 175 ASP A C 1
ATOM 1363 O O . ASP A 1 175 ? 9.972 -14.506 3.126 1.00 91.25 175 ASP A O 1
ATOM 1367 N N . ALA A 1 176 ? 10.763 -15.716 4.855 1.00 89.69 176 ALA A N 1
ATOM 1368 C CA . ALA A 1 176 ? 9.527 -15.758 5.627 1.00 89.69 176 ALA A CA 1
ATOM 1369 C C . ALA A 1 176 ? 9.243 -14.441 6.369 1.00 89.69 176 ALA A C 1
ATOM 1371 O O . ALA A 1 176 ? 8.089 -14.168 6.690 1.00 89.69 176 ALA A O 1
ATOM 1372 N N . THR A 1 177 ? 10.268 -13.629 6.647 1.00 90.44 177 THR A N 1
ATOM 1373 C CA . THR A 1 177 ? 10.115 -12.305 7.273 1.00 90.44 177 THR A CA 1
ATOM 1374 C C . THR A 1 177 ? 9.608 -11.268 6.277 1.00 90.44 177 THR A C 1
ATOM 1376 O O . THR A 1 177 ? 8.953 -10.304 6.664 1.00 90.44 177 THR A O 1
ATOM 1379 N N . VAL A 1 178 ? 9.839 -11.479 4.980 1.00 94.00 178 VAL A N 1
ATOM 1380 C CA . VAL A 1 178 ? 9.276 -10.644 3.921 1.00 94.00 178 VAL A CA 1
ATOM 1381 C C . VAL A 1 178 ? 7.820 -11.046 3.706 1.00 94.00 178 VAL A C 1
ATOM 1383 O O . VAL A 1 178 ? 7.541 -12.134 3.217 1.00 94.00 178 VAL A O 1
ATOM 1386 N N . VAL A 1 179 ? 6.870 -10.178 4.020 1.00 95.81 179 VAL A N 1
ATOM 1387 C CA . VAL A 1 179 ? 5.430 -10.483 3.937 1.00 95.81 179 VAL A CA 1
ATOM 1388 C C . VAL A 1 179 ? 4.740 -9.814 2.748 1.00 95.81 179 VAL A C 1
ATOM 1390 O O . VAL A 1 179 ? 3.623 -10.182 2.400 1.00 95.81 179 VAL A O 1
ATOM 1393 N N . ALA A 1 180 ? 5.410 -8.865 2.091 1.00 97.44 180 ALA A N 1
ATOM 1394 C CA . ALA A 1 180 ? 4.905 -8.147 0.924 1.00 97.44 180 ALA A CA 1
ATOM 1395 C C . ALA A 1 180 ? 6.038 -7.703 -0.012 1.00 97.44 180 ALA A C 1
ATOM 1397 O O . ALA A 1 180 ? 7.199 -7.614 0.393 1.00 97.44 180 ALA A O 1
ATOM 1398 N N . ILE A 1 181 ? 5.685 -7.397 -1.259 1.00 98.19 181 ILE A N 1
ATOM 1399 C CA . ILE A 1 181 ? 6.555 -6.673 -2.190 1.00 98.19 181 ILE A CA 1
ATOM 1400 C C . ILE A 1 181 ? 6.216 -5.186 -2.121 1.00 98.19 181 ILE A C 1
ATOM 1402 O O . ILE A 1 181 ? 5.048 -4.811 -2.063 1.00 98.19 181 ILE A O 1
ATOM 1406 N N . GLY A 1 182 ? 7.233 -4.338 -2.132 1.00 95.25 182 GLY A N 1
ATOM 1407 C CA . GLY A 1 182 ? 7.104 -2.891 -2.047 1.00 95.25 182 GLY A CA 1
ATOM 1408 C C . GLY A 1 182 ? 7.872 -2.298 -0.862 1.00 95.25 182 GLY A C 1
ATOM 1409 O O . GLY A 1 182 ? 8.384 -3.005 -0.004 1.00 95.25 182 GLY A O 1
ATOM 1410 N N . GLU A 1 183 ? 7.990 -0.987 -0.762 1.00 95.38 183 GLU A N 1
ATOM 1411 C CA . GLU A 1 183 ? 7.257 0.007 -1.542 1.00 95.38 183 GLU A CA 1
ATOM 1412 C C . GLU A 1 183 ? 7.733 0.088 -3.004 1.00 95.38 183 GLU A C 1
ATOM 1414 O O . GLU A 1 183 ? 8.919 0.241 -3.292 1.00 95.38 183 GLU A O 1
ATOM 1419 N N . CYS A 1 184 ? 6.797 -0.048 -3.944 1.00 97.69 184 CYS A N 1
ATOM 1420 C CA . CYS A 1 184 ? 7.041 0.064 -5.384 1.00 97.69 184 CYS A CA 1
ATOM 1421 C C . CYS A 1 184 ? 5.851 0.731 -6.074 1.00 97.69 184 CYS A C 1
ATOM 1423 O O . CYS A 1 184 ? 4.801 0.874 -5.466 1.00 97.69 184 CYS A O 1
ATOM 1425 N N . GLY A 1 185 ? 5.970 1.163 -7.329 1.00 98.06 185 GLY A N 1
ATOM 1426 C CA . GLY A 1 185 ? 4.825 1.735 -8.044 1.00 98.06 185 GLY A CA 1
ATOM 1427 C C . GLY A 1 185 ? 5.190 2.877 -8.975 1.00 98.06 185 GLY A C 1
ATOM 1428 O O . GLY A 1 185 ? 6.235 2.850 -9.619 1.00 98.06 185 GLY A O 1
ATOM 1429 N N . LEU A 1 186 ? 4.305 3.872 -9.073 1.00 98.56 186 LEU A N 1
ATOM 1430 C CA . LEU A 1 186 ? 4.345 4.904 -10.112 1.00 98.56 186 LEU A CA 1
ATOM 1431 C C . LEU A 1 186 ? 4.210 6.316 -9.536 1.00 98.56 186 LEU A C 1
ATOM 1433 O O . LEU A 1 186 ? 3.281 6.634 -8.790 1.00 98.56 186 LEU A O 1
ATOM 1437 N N . ASP A 1 187 ? 5.097 7.210 -9.968 1.00 98.19 187 ASP A N 1
ATOM 1438 C CA . ASP A 1 187 ? 5.160 8.590 -9.498 1.00 98.19 187 ASP A CA 1
ATOM 1439 C C . ASP A 1 187 ? 5.394 9.571 -10.655 1.00 98.19 187 ASP A C 1
ATOM 1441 O O . ASP A 1 187 ? 6.503 9.725 -11.175 1.00 98.19 187 ASP A O 1
ATOM 1445 N N . ARG A 1 188 ? 4.346 10.316 -11.039 1.00 97.25 188 ARG A N 1
ATOM 1446 C CA . ARG A 1 188 ? 4.463 11.349 -12.089 1.00 97.25 188 ARG A CA 1
ATOM 1447 C C . ARG A 1 188 ? 5.206 12.614 -11.655 1.00 97.25 188 ARG A C 1
ATOM 1449 O O . ARG A 1 188 ? 5.434 13.486 -12.489 1.00 97.25 188 ARG A O 1
ATOM 1456 N N . ASN A 1 189 ? 5.552 12.748 -10.378 1.00 96.12 189 ASN A N 1
ATOM 1457 C CA . ASN A 1 189 ? 6.413 13.817 -9.877 1.00 96.12 189 ASN A CA 1
ATOM 1458 C C . ASN A 1 189 ? 7.884 13.372 -9.765 1.00 96.12 189 ASN A C 1
ATOM 1460 O O . ASN A 1 189 ? 8.714 14.169 -9.325 1.00 96.12 189 ASN A O 1
ATOM 1464 N N . CYS A 1 190 ? 8.208 12.126 -10.117 1.00 92.69 190 CYS A N 1
ATOM 1465 C CA . CYS A 1 190 ? 9.570 11.610 -10.125 1.00 92.69 190 CYS A CA 1
ATOM 1466 C C . CYS A 1 190 ? 10.335 12.040 -11.394 1.00 92.69 190 CYS A C 1
ATOM 1468 O O . CYS A 1 190 ? 9.740 12.282 -12.444 1.00 92.69 190 CYS A O 1
ATOM 1470 N N . SER A 1 191 ? 11.663 12.147 -11.289 1.00 95.56 191 SER A N 1
ATOM 1471 C CA . SER A 1 191 ? 12.566 12.436 -12.412 1.00 95.56 191 SER A CA 1
ATOM 1472 C C . SER A 1 191 ? 12.864 11.223 -13.294 1.00 95.56 191 SER A C 1
ATOM 1474 O O . SER A 1 191 ? 13.280 11.406 -14.437 1.00 95.56 191 SER A O 1
ATOM 1476 N N . VAL A 1 192 ? 12.672 10.007 -12.776 1.00 97.19 192 VAL A N 1
ATOM 1477 C CA . VAL A 1 192 ? 12.859 8.754 -13.521 1.00 97.19 192 VAL A CA 1
ATOM 1478 C C . VAL A 1 192 ? 11.843 8.689 -14.658 1.00 97.19 192 VAL A C 1
ATOM 1480 O O . VAL A 1 192 ? 10.664 9.008 -14.469 1.00 97.19 192 VAL A O 1
ATOM 1483 N N . ALA A 1 193 ? 12.292 8.288 -15.848 1.00 97.56 193 ALA A N 1
ATOM 1484 C CA . ALA A 1 193 ? 11.436 8.253 -17.022 1.00 97.56 193 ALA A CA 1
ATOM 1485 C C . ALA A 1 193 ? 10.275 7.266 -16.830 1.00 97.56 193 ALA A C 1
ATOM 1487 O O . ALA A 1 193 ? 10.429 6.181 -16.276 1.00 97.56 193 ALA A O 1
ATOM 1488 N N . TRP A 1 194 ? 9.093 7.642 -17.322 1.00 97.81 194 TRP A N 1
ATOM 1489 C CA . TRP A 1 194 ? 7.884 6.829 -17.169 1.00 97.81 194 TRP A CA 1
ATOM 1490 C C . TRP A 1 194 ? 8.026 5.375 -17.668 1.00 97.81 194 TRP A C 1
ATOM 1492 O O . TRP A 1 194 ? 7.552 4.485 -16.967 1.00 97.81 194 TRP A O 1
ATOM 1502 N N . PRO A 1 195 ? 8.682 5.093 -18.817 1.00 98.00 195 PRO A N 1
ATOM 1503 C CA . PRO A 1 195 ? 8.901 3.713 -19.257 1.00 98.00 195 PRO A CA 1
ATOM 1504 C C . PRO A 1 195 ? 9.731 2.879 -18.274 1.00 98.00 195 PRO A C 1
ATOM 1506 O O . PRO A 1 195 ? 9.454 1.694 -18.117 1.00 98.00 195 PRO A O 1
ATOM 1509 N N . ASP A 1 196 ? 10.697 3.493 -17.588 1.00 98.00 196 ASP A N 1
ATOM 1510 C CA . ASP A 1 196 ? 11.548 2.793 -16.624 1.00 98.00 196 ASP A CA 1
ATOM 1511 C C . ASP A 1 196 ? 10.773 2.487 -15.340 1.00 98.00 196 ASP A C 1
ATOM 1513 O O . ASP A 1 196 ? 10.818 1.359 -14.858 1.00 98.00 196 ASP A O 1
ATOM 1517 N N . GLN A 1 197 ? 9.977 3.445 -14.843 1.00 98.50 197 GLN A N 1
ATOM 1518 C CA . GLN A 1 197 ? 9.073 3.200 -13.711 1.00 98.50 197 GLN A CA 1
ATOM 1519 C C . GLN A 1 197 ? 8.090 2.060 -14.010 1.00 98.50 197 GLN A C 1
ATOM 1521 O O . GLN A 1 197 ? 7.903 1.179 -13.177 1.00 98.50 197 GLN A O 1
ATOM 1526 N N . MET A 1 198 ? 7.492 2.053 -15.208 1.00 98.44 198 MET A N 1
ATOM 1527 C CA . MET A 1 198 ? 6.566 0.997 -15.627 1.00 98.44 198 MET A CA 1
ATOM 1528 C C . MET A 1 198 ? 7.238 -0.372 -15.677 1.00 98.44 198 MET A C 1
ATOM 1530 O O . MET A 1 198 ? 6.723 -1.306 -15.072 1.00 98.44 198 MET A O 1
ATOM 1534 N N . ARG A 1 199 ? 8.400 -0.479 -16.336 1.00 98.19 199 ARG A N 1
ATOM 1535 C CA . ARG A 1 199 ? 9.156 -1.736 -16.422 1.00 98.19 199 ARG A CA 1
ATOM 1536 C C . ARG A 1 199 ? 9.471 -2.291 -15.033 1.00 98.19 199 ARG A C 1
ATOM 1538 O O . ARG A 1 199 ? 9.190 -3.447 -14.751 1.00 98.19 199 ARG A O 1
ATOM 1545 N N . VAL A 1 200 ? 10.023 -1.453 -14.157 1.00 98.44 200 VAL A N 1
ATOM 1546 C CA . VAL A 1 200 ? 10.441 -1.867 -12.809 1.00 98.44 200 VAL A CA 1
ATOM 1547 C C . VAL A 1 200 ? 9.240 -2.234 -11.938 1.00 98.44 200 VAL A C 1
ATOM 1549 O O . VAL A 1 200 ? 9.332 -3.138 -11.107 1.00 98.44 200 VAL A O 1
ATOM 1552 N N . PHE A 1 201 ? 8.100 -1.564 -12.121 1.00 98.69 201 PHE A N 1
ATOM 1553 C CA . PHE A 1 201 ? 6.875 -1.938 -11.428 1.00 98.69 201 PHE A CA 1
ATOM 1554 C C . PHE A 1 201 ? 6.334 -3.288 -11.929 1.00 98.69 201 PHE A C 1
ATOM 1556 O O . PHE A 1 201 ? 6.027 -4.148 -11.110 1.00 98.69 201 PHE A O 1
ATOM 1563 N N . GLU A 1 202 ? 6.298 -3.520 -13.245 1.00 98.56 202 GLU A N 1
ATOM 1564 C CA . GLU A 1 202 ? 5.903 -4.801 -13.859 1.00 98.56 202 GLU A CA 1
ATOM 1565 C C . GLU A 1 202 ? 6.796 -5.976 -13.420 1.00 98.56 202 GLU A C 1
ATOM 1567 O O . GLU A 1 202 ? 6.293 -7.065 -13.115 1.00 98.56 202 GLU A O 1
ATOM 1572 N N . ASP A 1 203 ? 8.108 -5.755 -13.314 1.00 98.50 203 ASP A N 1
ATOM 1573 C CA . ASP A 1 203 ? 9.053 -6.758 -12.813 1.00 98.50 203 ASP A CA 1
ATOM 1574 C C . ASP A 1 203 ? 8.757 -7.114 -11.340 1.00 98.50 203 ASP A C 1
ATOM 1576 O O . ASP A 1 203 ? 8.700 -8.292 -10.978 1.00 98.50 203 ASP A O 1
ATOM 1580 N N . GLN A 1 204 ? 8.474 -6.122 -10.488 1.00 98.62 204 GLN A N 1
ATOM 1581 C CA . GLN A 1 204 ? 8.116 -6.355 -9.080 1.00 98.62 204 GLN A CA 1
ATOM 1582 C C . GLN A 1 204 ? 6.743 -7.010 -8.905 1.00 98.62 204 GLN A C 1
ATOM 1584 O O . GLN A 1 204 ? 6.573 -7.858 -8.025 1.00 98.62 204 GLN A O 1
ATOM 1589 N N . ILE A 1 205 ? 5.780 -6.692 -9.771 1.00 98.62 205 ILE A N 1
ATOM 1590 C CA . ILE A 1 205 ? 4.496 -7.396 -9.829 1.00 98.62 205 ILE A CA 1
ATOM 1591 C C . ILE A 1 205 ? 4.719 -8.874 -10.158 1.00 98.62 205 ILE A C 1
ATOM 1593 O O . ILE A 1 205 ? 4.161 -9.751 -9.502 1.00 98.62 205 ILE A O 1
ATOM 1597 N N . SER A 1 206 ? 5.595 -9.169 -11.118 1.00 98.44 206 SER A N 1
ATOM 1598 C CA . SER A 1 206 ? 5.932 -10.549 -11.477 1.00 98.44 206 SER A CA 1
ATOM 1599 C C . SER A 1 206 ? 6.566 -11.315 -10.305 1.00 98.44 206 SER A C 1
ATOM 1601 O O . SER A 1 206 ? 6.284 -12.501 -10.119 1.00 98.44 206 SER A O 1
ATOM 1603 N N . ILE A 1 207 ? 7.386 -10.648 -9.483 1.00 98.31 207 ILE A N 1
ATOM 1604 C CA . ILE A 1 207 ? 7.944 -11.222 -8.246 1.00 98.31 207 ILE A CA 1
ATOM 1605 C C . ILE A 1 207 ? 6.830 -11.486 -7.220 1.00 98.31 207 ILE A C 1
ATOM 1607 O O . ILE A 1 207 ? 6.770 -12.574 -6.648 1.00 98.31 207 ILE A O 1
ATOM 1611 N N . SER A 1 208 ? 5.922 -10.531 -7.015 1.00 98.31 208 SER A N 1
ATOM 1612 C CA . SER A 1 208 ? 4.766 -10.686 -6.123 1.00 98.31 208 SER A CA 1
ATOM 1613 C C . SER A 1 208 ? 3.915 -11.903 -6.493 1.00 98.31 208 SER A C 1
ATOM 1615 O O . SER A 1 208 ? 3.633 -12.735 -5.627 1.00 98.31 208 SER A O 1
ATOM 1617 N N . GLU A 1 209 ? 3.585 -12.066 -7.775 1.00 97.81 209 GLU A N 1
ATOM 1618 C CA . GLU A 1 209 ? 2.807 -13.207 -8.264 1.00 97.81 209 GLU A CA 1
ATOM 1619 C C . GLU A 1 209 ? 3.545 -14.536 -8.077 1.00 97.81 209 GLU A C 1
ATOM 1621 O O . GLU A 1 209 ? 2.960 -15.518 -7.615 1.00 97.81 209 GLU A O 1
ATOM 1626 N N . LEU A 1 210 ? 4.850 -14.568 -8.363 1.00 97.44 210 LEU A N 1
ATOM 1627 C CA . LEU A 1 210 ? 5.674 -15.763 -8.176 1.00 97.44 210 LEU A CA 1
ATOM 1628 C C . LEU A 1 210 ? 5.695 -16.229 -6.712 1.00 97.44 210 LEU A C 1
ATOM 1630 O O . LEU A 1 210 ? 5.658 -17.433 -6.451 1.00 97.44 210 LEU A O 1
ATOM 1634 N N . HIS A 1 211 ? 5.758 -15.287 -5.771 1.00 96.62 211 HIS A N 1
ATOM 1635 C CA . HIS A 1 211 ? 5.872 -15.571 -4.340 1.00 96.62 211 HIS A CA 1
ATOM 1636 C C . HIS A 1 211 ? 4.527 -15.552 -3.600 1.00 96.62 211 HIS A C 1
ATOM 1638 O O . HIS A 1 211 ? 4.496 -15.831 -2.404 1.00 96.62 211 HIS A O 1
ATOM 1644 N N . CYS A 1 212 ? 3.419 -15.280 -4.301 1.00 97.12 212 CYS A N 1
ATOM 1645 C CA . CYS A 1 212 ? 2.076 -15.157 -3.727 1.00 97.12 212 CYS A CA 1
ATOM 1646 C C . CYS A 1 212 ? 1.993 -14.123 -2.586 1.00 97.12 212 CYS A C 1
ATOM 1648 O O . CYS A 1 212 ? 1.325 -14.363 -1.578 1.00 97.12 212 CYS A O 1
ATOM 1650 N N . LYS A 1 213 ? 2.701 -12.996 -2.731 1.00 97.38 213 LYS A N 1
ATOM 1651 C CA . LYS A 1 213 ? 2.784 -11.930 -1.719 1.00 97.38 213 LYS A CA 1
ATOM 1652 C C . LYS A 1 213 ? 2.023 -10.687 -2.178 1.00 97.38 213 LYS A C 1
ATOM 1654 O O . LYS A 1 213 ? 2.153 -10.335 -3.349 1.00 97.38 213 LYS A O 1
ATOM 1659 N N . PRO A 1 214 ? 1.267 -9.995 -1.308 1.00 98.31 214 PRO A N 1
ATOM 1660 C CA . PRO A 1 214 ? 0.624 -8.733 -1.667 1.00 98.31 214 PRO A CA 1
ATOM 1661 C C . PRO A 1 214 ? 1.650 -7.646 -2.025 1.00 98.31 214 PRO A C 1
ATOM 1663 O O . PRO A 1 214 ? 2.837 -7.766 -1.709 1.00 98.31 214 PRO A O 1
ATOM 1666 N N . ILE A 1 215 ? 1.177 -6.577 -2.671 1.00 98.44 215 ILE A N 1
ATOM 1667 C CA . ILE A 1 215 ? 1.994 -5.427 -3.075 1.00 98.44 215 ILE A CA 1
ATOM 1668 C C . ILE A 1 215 ? 1.588 -4.174 -2.299 1.00 98.44 215 ILE A C 1
ATOM 1670 O O . ILE A 1 215 ? 0.405 -3.833 -2.253 1.00 98.44 215 ILE A O 1
ATOM 1674 N N . ILE A 1 216 ? 2.567 -3.457 -1.750 1.00 98.50 216 ILE A N 1
ATOM 1675 C CA . ILE A 1 216 ? 2.413 -2.102 -1.208 1.00 98.50 216 ILE A CA 1
ATOM 1676 C C . ILE A 1 216 ? 2.827 -1.107 -2.297 1.00 98.50 216 ILE A C 1
ATOM 1678 O O . ILE A 1 216 ? 3.996 -1.038 -2.685 1.00 98.50 216 ILE A O 1
ATOM 1682 N N . VAL A 1 217 ? 1.846 -0.368 -2.818 1.00 98.56 217 VAL A N 1
ATOM 1683 C CA . VAL A 1 217 ? 1.963 0.415 -4.052 1.00 98.56 217 VAL A CA 1
ATOM 1684 C C . VAL A 1 217 ? 2.007 1.914 -3.771 1.00 98.56 217 VAL A C 1
ATOM 1686 O O . VAL A 1 217 ? 0.995 2.509 -3.388 1.00 98.56 217 VAL A O 1
ATOM 1689 N N . HIS A 1 218 ? 3.147 2.541 -4.053 1.00 98.00 218 HIS A N 1
ATOM 1690 C CA . HIS A 1 218 ? 3.288 3.991 -4.150 1.00 98.00 218 HIS A CA 1
ATOM 1691 C C . HIS A 1 218 ? 2.617 4.512 -5.410 1.00 98.00 218 HIS A C 1
ATOM 1693 O O . HIS A 1 218 ? 2.874 4.049 -6.527 1.00 98.00 218 HIS A O 1
ATOM 1699 N N . CYS A 1 219 ? 1.749 5.508 -5.253 1.00 97.94 219 CYS A N 1
ATOM 1700 C CA . CYS A 1 219 ? 0.969 6.030 -6.365 1.00 97.94 219 CYS A CA 1
ATOM 1701 C C . CYS A 1 219 ? 0.773 7.547 -6.279 1.00 97.94 219 CYS A C 1
ATOM 1703 O O . CYS A 1 219 ? -0.151 8.065 -5.645 1.00 97.94 219 CYS A O 1
ATOM 1705 N N . VAL A 1 220 ? 1.574 8.291 -7.044 1.00 97.00 220 VAL A N 1
ATOM 1706 C CA . VAL A 1 220 ? 1.458 9.751 -7.146 1.00 97.00 220 VAL A CA 1
ATOM 1707 C C . VAL A 1 220 ? 0.997 10.146 -8.540 1.00 97.00 220 VAL A C 1
ATOM 1709 O O . VAL A 1 220 ? 1.732 10.075 -9.524 1.00 97.00 220 VAL A O 1
ATOM 1712 N N . ARG A 1 221 ? -0.254 10.627 -8.611 1.00 96.31 221 ARG A N 1
ATOM 1713 C CA . ARG A 1 221 ? -0.914 11.081 -9.855 1.00 96.31 221 ARG A CA 1
ATOM 1714 C C . ARG A 1 221 ? -0.932 10.004 -10.960 1.00 96.31 221 ARG A C 1
ATOM 1716 O O . ARG A 1 221 ? -0.981 10.346 -12.137 1.00 96.31 221 ARG A O 1
ATOM 1723 N N . ALA A 1 222 ? -0.945 8.733 -10.558 1.00 97.56 222 ALA A N 1
ATOM 1724 C CA . ALA A 1 222 ? -0.884 7.566 -11.439 1.00 97.56 222 ALA A CA 1
ATOM 1725 C C . ALA A 1 222 ? -2.023 6.548 -11.206 1.00 97.56 222 ALA A C 1
ATOM 1727 O O . ALA A 1 222 ? -1.996 5.460 -11.762 1.00 97.56 222 ALA A O 1
ATOM 1728 N N . HIS A 1 223 ? -3.052 6.881 -10.414 1.00 97.94 223 HIS A N 1
ATOM 1729 C CA . HIS A 1 223 ? -4.110 5.932 -10.013 1.00 97.94 223 HIS A CA 1
ATOM 1730 C C . HIS A 1 223 ? -4.785 5.236 -11.202 1.00 97.94 223 HIS A C 1
ATOM 1732 O O . HIS A 1 223 ? -5.032 4.039 -11.159 1.00 97.94 223 HIS A O 1
ATOM 1738 N N . ALA A 1 224 ? -5.072 5.980 -12.275 1.00 97.62 224 ALA A N 1
ATOM 1739 C CA . ALA A 1 224 ? -5.676 5.412 -13.477 1.00 97.62 224 ALA A CA 1
ATOM 1740 C C . ALA A 1 224 ? -4.728 4.441 -14.199 1.00 97.62 224 ALA A C 1
ATOM 1742 O O . ALA A 1 224 ? -5.188 3.420 -14.704 1.00 97.62 224 ALA A O 1
ATOM 1743 N N . ASP A 1 225 ? -3.428 4.746 -14.217 1.00 98.31 225 ASP A N 1
ATOM 1744 C CA . ASP A 1 225 ? -2.399 3.882 -14.794 1.00 98.31 225 ASP A CA 1
ATOM 1745 C C . ASP A 1 225 ? -2.287 2.578 -13.982 1.00 98.31 225 ASP A C 1
ATOM 1747 O O . ASP A 1 225 ? -2.360 1.499 -14.557 1.00 98.31 225 ASP A O 1
ATOM 1751 N N . VAL A 1 226 ? -2.237 2.670 -12.645 1.00 98.44 226 VAL A N 1
ATOM 1752 C CA . VAL A 1 226 ? -2.187 1.506 -11.738 1.00 98.44 226 VAL A CA 1
ATOM 1753 C C . VAL A 1 226 ? -3.434 0.624 -11.876 1.00 98.44 226 VAL A C 1
ATOM 1755 O O . VAL A 1 226 ? -3.313 -0.590 -11.994 1.00 98.44 226 VAL A O 1
ATOM 1758 N N . ILE A 1 227 ? -4.632 1.220 -11.915 1.00 98.25 227 ILE A N 1
ATOM 1759 C CA . ILE A 1 227 ? -5.893 0.482 -12.114 1.00 98.25 227 ILE A CA 1
ATOM 1760 C C . ILE A 1 227 ? -5.910 -0.230 -13.469 1.00 98.25 227 ILE A C 1
ATOM 1762 O O . ILE A 1 227 ? -6.373 -1.365 -13.561 1.00 98.25 227 ILE A O 1
ATOM 1766 N N . THR A 1 228 ? -5.446 0.449 -14.521 1.00 98.19 228 THR A N 1
ATOM 1767 C CA . THR A 1 228 ? -5.399 -0.124 -15.870 1.00 98.19 228 THR A CA 1
ATOM 1768 C C . THR A 1 228 ? -4.426 -1.293 -15.901 1.00 98.19 228 THR A C 1
ATOM 1770 O O . THR A 1 228 ? -4.822 -2.380 -16.298 1.00 98.19 228 THR A O 1
ATOM 1773 N N . LEU A 1 229 ? -3.214 -1.111 -15.369 1.00 98.00 229 LEU A N 1
ATOM 1774 C CA . LEU A 1 229 ? -2.206 -2.163 -15.292 1.00 98.00 229 LEU A CA 1
ATOM 1775 C C . LEU A 1 229 ? -2.714 -3.389 -14.526 1.00 98.00 229 LEU A C 1
ATOM 1777 O O . LEU A 1 229 ? -2.643 -4.493 -15.049 1.00 98.00 229 LEU A O 1
ATOM 1781 N N . HIS A 1 230 ? -3.278 -3.195 -13.329 1.00 98.00 230 HIS A N 1
ATOM 1782 C CA . HIS A 1 230 ? -3.823 -4.283 -12.509 1.00 98.00 230 HIS A CA 1
ATOM 1783 C C . HIS A 1 230 ? -4.877 -5.110 -13.264 1.00 98.00 230 HIS A C 1
ATOM 1785 O O . HIS A 1 230 ? -4.925 -6.331 -13.134 1.00 98.00 230 HIS A O 1
ATOM 1791 N N . ARG A 1 231 ? -5.733 -4.448 -14.056 1.00 96.62 231 ARG A N 1
ATOM 1792 C CA . ARG A 1 231 ? -6.756 -5.114 -14.876 1.00 96.62 231 ARG A CA 1
ATOM 1793 C C . ARG A 1 231 ? -6.163 -5.799 -16.103 1.00 96.62 231 ARG A C 1
ATOM 1795 O O . ARG A 1 231 ? -6.555 -6.916 -16.399 1.00 96.62 231 ARG A O 1
ATOM 1802 N N . ASP A 1 232 ? -5.246 -5.145 -16.807 1.00 96.75 232 ASP A N 1
ATOM 1803 C CA . ASP A 1 232 ? -4.686 -5.651 -18.065 1.00 96.75 232 ASP A CA 1
ATOM 1804 C C . ASP A 1 232 ? -3.871 -6.934 -17.868 1.00 96.75 232 ASP A C 1
ATOM 1806 O O . ASP A 1 232 ? -3.823 -7.779 -18.763 1.00 96.75 232 ASP A O 1
ATOM 1810 N N . ILE A 1 233 ? -3.246 -7.090 -16.699 1.00 95.38 233 ILE A N 1
ATOM 1811 C CA . ILE A 1 233 ? -2.460 -8.280 -16.355 1.00 95.38 233 ILE A CA 1
ATOM 1812 C C . ILE A 1 233 ? -3.260 -9.338 -15.586 1.00 95.38 233 ILE A C 1
ATOM 1814 O O . ILE A 1 233 ? -2.686 -10.363 -15.226 1.00 95.38 233 ILE A O 1
ATOM 1818 N N . ASP A 1 234 ? -4.547 -9.090 -15.314 1.00 94.06 234 ASP A N 1
ATOM 1819 C CA . ASP A 1 234 ? -5.394 -9.922 -14.451 1.00 94.06 234 ASP A CA 1
ATOM 1820 C C . ASP A 1 234 ? -4.689 -10.283 -13.123 1.00 94.06 234 ASP A C 1
ATOM 1822 O O . ASP A 1 234 ? -4.583 -11.456 -12.754 1.00 94.06 234 ASP A O 1
ATOM 1826 N N . ALA A 1 235 ? -4.169 -9.263 -12.424 1.00 94.88 235 ALA A N 1
ATOM 1827 C CA . ALA A 1 235 ? -3.393 -9.447 -11.197 1.00 94.88 235 ALA A CA 1
ATOM 1828 C C . ALA A 1 235 ? -4.175 -10.262 -10.152 1.00 94.88 235 ALA A C 1
ATOM 1830 O O . ALA A 1 235 ? -5.370 -10.043 -9.928 1.00 94.88 235 ALA A O 1
ATOM 1831 N N . VAL A 1 236 ? -3.489 -11.205 -9.506 1.00 96.25 236 VAL A N 1
ATOM 1832 C CA . VAL A 1 236 ? -4.091 -12.126 -8.535 1.00 96.25 236 VAL A CA 1
ATOM 1833 C C . VAL A 1 236 ? -3.748 -11.708 -7.112 1.00 96.25 236 VAL A C 1
ATOM 1835 O O . VAL A 1 236 ? -4.591 -11.854 -6.220 1.00 96.25 236 VAL A O 1
ATOM 1838 N N . GLN A 1 237 ? -2.532 -11.206 -6.875 1.00 97.88 237 GLN A N 1
ATOM 1839 C CA . GLN A 1 237 ? -2.153 -10.773 -5.534 1.00 97.88 237 GLN A CA 1
ATOM 1840 C C . GLN A 1 237 ? -2.851 -9.466 -5.140 1.00 97.88 237 GLN A C 1
ATOM 1842 O O . GLN A 1 237 ? -3.057 -8.594 -5.983 1.00 97.88 237 GLN A O 1
ATOM 1847 N N . PRO A 1 238 ? -3.197 -9.284 -3.852 1.00 98.19 238 PRO A N 1
ATOM 1848 C CA . PRO A 1 238 ? -3.763 -8.029 -3.373 1.00 98.19 238 PRO A CA 1
ATOM 1849 C C . PRO A 1 238 ? -2.782 -6.866 -3.532 1.00 98.19 238 PRO A C 1
ATOM 1851 O O . PRO A 1 238 ? -1.612 -6.989 -3.173 1.00 98.19 238 PRO A O 1
ATOM 1854 N N . TRP A 1 239 ? -3.260 -5.722 -4.018 1.00 98.62 239 TRP A N 1
ATOM 1855 C CA . TRP A 1 239 ? -2.477 -4.486 -4.082 1.00 98.62 239 TRP A CA 1
ATOM 1856 C C . TRP A 1 239 ? -3.076 -3.451 -3.137 1.00 98.62 239 TRP A C 1
ATOM 1858 O O . TRP A 1 239 ? -4.280 -3.178 -3.187 1.00 98.62 239 TRP A O 1
ATOM 1868 N N . VAL A 1 240 ? -2.232 -2.859 -2.297 1.00 98.69 240 VAL A N 1
ATOM 1869 C CA . VAL A 1 240 ? -2.596 -1.810 -1.349 1.00 98.69 240 VAL A CA 1
ATOM 1870 C C . VAL A 1 240 ? -1.978 -0.498 -1.812 1.00 98.69 240 VAL A C 1
ATOM 1872 O O . VAL A 1 240 ? -0.760 -0.364 -1.826 1.00 98.69 240 VAL A O 1
ATOM 1875 N N . LEU A 1 241 ? -2.805 0.476 -2.197 1.00 98.44 241 LEU A N 1
ATOM 1876 C CA . LEU A 1 241 ? -2.329 1.831 -2.474 1.00 98.44 241 LEU A CA 1
ATOM 1877 C C . LEU A 1 241 ? -2.039 2.533 -1.147 1.00 98.44 241 LEU A C 1
ATOM 1879 O O . LEU A 1 241 ? -2.989 2.899 -0.440 1.00 98.44 241 LEU A O 1
ATOM 1883 N N . HIS A 1 242 ? -0.758 2.717 -0.826 1.00 97.56 242 HIS A N 1
ATOM 1884 C CA . HIS A 1 242 ? -0.384 3.362 0.427 1.00 97.56 242 HIS A CA 1
ATOM 1885 C C . HIS A 1 242 ? -0.543 4.883 0.381 1.00 97.56 242 HIS A C 1
ATOM 1887 O O . HIS A 1 242 ? -0.658 5.490 -0.691 1.00 97.56 242 HIS A O 1
ATOM 1893 N N . GLY A 1 243 ? -0.662 5.499 1.555 1.00 96.38 243 GLY A N 1
ATOM 1894 C CA . GLY A 1 243 ? -0.800 6.942 1.711 1.00 96.38 243 GLY A CA 1
ATOM 1895 C C . GLY A 1 243 ? -2.017 7.526 0.990 1.00 96.38 243 GLY A C 1
ATOM 1896 O O . GLY A 1 243 ? -1.953 8.646 0.467 1.00 96.38 243 GLY A O 1
ATOM 1897 N N . PHE A 1 244 ? -3.133 6.790 0.904 1.00 97.56 244 PHE A N 1
ATOM 1898 C CA . PHE A 1 244 ? -4.252 7.165 0.046 1.00 97.56 244 PHE A CA 1
ATOM 1899 C C . PHE A 1 244 ? -4.879 8.499 0.474 1.00 97.56 244 PHE A C 1
ATOM 1901 O O . PHE A 1 244 ? -5.562 8.629 1.489 1.00 97.56 244 PHE A O 1
ATOM 1908 N N . ASN A 1 245 ? -4.670 9.516 -0.361 1.00 96.12 245 ASN A N 1
ATOM 1909 C CA . ASN A 1 245 ? -5.117 10.886 -0.118 1.00 96.12 245 ASN A CA 1
ATOM 1910 C C . ASN A 1 245 ? -5.871 11.439 -1.337 1.00 96.12 245 ASN A C 1
ATOM 1912 O O . ASN A 1 245 ? -5.499 12.447 -1.959 1.00 96.12 245 ASN A O 1
ATOM 1916 N N . LYS A 1 246 ? -6.903 10.703 -1.749 1.00 94.94 246 LYS A N 1
ATOM 1917 C CA . LYS A 1 246 ? -7.874 11.069 -2.792 1.00 94.94 246 LYS A CA 1
ATOM 1918 C C . LYS A 1 246 ? -9.280 10.778 -2.266 1.00 94.94 246 LYS A C 1
ATOM 1920 O O . LYS A 1 246 ? -9.423 10.141 -1.234 1.00 94.94 246 LYS A O 1
ATOM 1925 N N . GLY A 1 247 ? -10.309 11.252 -2.962 1.00 88.62 247 GLY A N 1
ATOM 1926 C CA . GLY A 1 247 ? -11.709 11.004 -2.603 1.00 88.62 247 GLY A CA 1
ATOM 1927 C C . GLY A 1 247 ? -12.578 10.705 -3.825 1.00 88.62 247 GLY A C 1
ATOM 1928 O O . GLY A 1 247 ? -12.067 10.623 -4.947 1.00 88.62 247 GLY A O 1
ATOM 1929 N N . GLY A 1 248 ? -13.888 10.567 -3.595 1.00 87.75 248 GLY A N 1
ATOM 1930 C CA . GLY A 1 248 ? -14.919 10.446 -4.636 1.00 87.75 248 GLY A CA 1
ATOM 1931 C C . GLY A 1 248 ? -14.633 9.348 -5.664 1.00 87.75 248 GLY A C 1
ATOM 1932 O O . GLY A 1 248 ? -14.244 8.239 -5.303 1.00 87.75 248 GLY A O 1
ATOM 1933 N N . ASP A 1 249 ? -14.761 9.700 -6.945 1.00 94.25 249 ASP A N 1
ATOM 1934 C CA . ASP A 1 249 ? -14.606 8.818 -8.110 1.00 94.25 249 ASP A CA 1
ATOM 1935 C C . ASP A 1 249 ? -13.291 8.027 -8.133 1.00 94.25 249 ASP A C 1
ATOM 1937 O O . ASP A 1 249 ? -13.223 6.938 -8.699 1.00 94.25 249 ASP A O 1
ATOM 1941 N N . THR A 1 250 ? -12.210 8.573 -7.560 1.00 96.62 250 THR A N 1
ATOM 1942 C CA . THR A 1 250 ? -10.928 7.850 -7.540 1.00 96.62 250 THR A CA 1
ATOM 1943 C C . THR A 1 250 ? -11.009 6.654 -6.603 1.00 96.62 250 THR A C 1
ATOM 1945 O O . THR A 1 250 ? -10.585 5.571 -6.988 1.00 96.62 250 THR A O 1
ATOM 1948 N N . LEU A 1 251 ? -11.576 6.831 -5.405 1.00 97.81 251 LEU A N 1
ATOM 1949 C CA . LEU A 1 251 ? -11.756 5.726 -4.466 1.00 97.81 251 LEU A CA 1
ATOM 1950 C C . LEU A 1 251 ? -12.685 4.667 -5.060 1.00 97.81 251 LEU A C 1
ATOM 1952 O O . LEU A 1 251 ? -12.350 3.491 -5.024 1.00 97.81 251 LEU A O 1
ATOM 1956 N N . GLU A 1 252 ? -13.809 5.082 -5.646 1.00 97.38 252 GLU A N 1
ATOM 1957 C CA . GLU A 1 252 ? -14.763 4.158 -6.271 1.00 97.38 252 GLU A CA 1
ATOM 1958 C C . GLU A 1 252 ? -14.074 3.272 -7.314 1.00 97.38 252 GLU A C 1
ATOM 1960 O O . GLU A 1 252 ? -14.118 2.051 -7.205 1.00 97.38 252 GLU A O 1
ATOM 1965 N N . ARG A 1 253 ? -13.320 3.866 -8.247 1.00 97.88 253 ARG A N 1
ATOM 1966 C CA . ARG A 1 253 ? -12.598 3.107 -9.281 1.00 97.88 253 ARG A CA 1
ATOM 1967 C C . ARG A 1 253 ? -11.516 2.185 -8.719 1.00 97.88 253 ARG A C 1
ATOM 1969 O O . ARG A 1 253 ? -11.291 1.118 -9.283 1.00 97.88 253 ARG A O 1
ATOM 1976 N N . VAL A 1 254 ? -10.836 2.599 -7.646 1.00 98.12 254 VAL A N 1
ATOM 1977 C CA . VAL A 1 254 ? -9.831 1.774 -6.953 1.00 98.12 254 VAL A CA 1
ATOM 1978 C C . VAL A 1 254 ? -10.503 0.539 -6.348 1.00 98.12 254 VAL A C 1
ATOM 1980 O O . VAL A 1 254 ? -10.077 -0.581 -6.620 1.00 98.12 254 VAL A O 1
ATOM 1983 N N . ILE A 1 255 ? -11.603 0.722 -5.615 1.00 98.06 255 ILE A N 1
ATOM 1984 C CA . ILE A 1 255 ? -12.336 -0.382 -4.983 1.00 98.06 255 ILE A CA 1
ATOM 1985 C C . ILE A 1 255 ? -13.010 -1.288 -6.023 1.00 98.06 255 ILE A C 1
ATOM 1987 O O . ILE A 1 255 ? -12.947 -2.509 -5.902 1.00 98.06 255 ILE A O 1
ATOM 1991 N N . GLU A 1 256 ? -13.594 -0.724 -7.083 1.00 97.38 256 GLU A N 1
ATOM 1992 C CA . GLU A 1 256 ? -14.160 -1.487 -8.206 1.00 97.38 256 GLU A CA 1
ATOM 1993 C C . GLU A 1 256 ? -13.114 -2.333 -8.939 1.00 97.38 256 GLU A C 1
ATOM 1995 O O . GLU A 1 256 ? -13.442 -3.370 -9.511 1.00 97.38 256 GLU A O 1
ATOM 2000 N N . ALA A 1 257 ? -11.853 -1.894 -8.959 1.00 97.25 257 ALA A N 1
ATOM 2001 C CA . ALA A 1 257 ? -10.748 -2.672 -9.508 1.00 97.25 257 ALA A CA 1
ATOM 2002 C C . ALA A 1 257 ? -10.274 -3.799 -8.572 1.00 97.25 257 ALA A C 1
ATOM 2004 O O . ALA A 1 257 ? -9.427 -4.587 -8.975 1.00 97.25 257 ALA A O 1
ATOM 2005 N N . GLY A 1 258 ? -10.825 -3.899 -7.357 1.00 97.06 258 GLY A N 1
ATOM 2006 C CA . GLY A 1 258 ? -10.451 -4.908 -6.366 1.00 97.06 258 GLY A CA 1
ATOM 2007 C C . GLY A 1 258 ? -9.228 -4.542 -5.523 1.00 97.06 258 GLY A C 1
ATOM 2008 O O . GLY A 1 258 ? -8.774 -5.380 -4.744 1.00 97.06 258 GLY A O 1
ATOM 2009 N N . LEU A 1 259 ? -8.729 -3.310 -5.647 1.00 98.38 259 LEU A N 1
ATOM 2010 C CA . LEU A 1 259 ? -7.581 -2.802 -4.900 1.00 98.38 259 LEU A CA 1
ATOM 2011 C C . LEU A 1 259 ? -7.969 -2.437 -3.457 1.00 98.38 259 LEU A C 1
ATOM 2013 O O . LEU A 1 259 ? -9.138 -2.195 -3.140 1.00 98.38 259 LEU A O 1
ATOM 2017 N N . TYR A 1 260 ? -6.960 -2.359 -2.597 1.00 98.69 260 TYR A N 1
ATOM 2018 C CA . TYR A 1 260 ? -7.051 -1.879 -1.220 1.00 98.69 260 TYR A CA 1
ATOM 2019 C C . TYR A 1 260 ? -6.402 -0.497 -1.109 1.00 98.69 260 TYR A C 1
ATOM 2021 O O . TYR A 1 260 ? -5.617 -0.086 -1.966 1.00 98.69 260 TYR A O 1
ATOM 2029 N N . VAL A 1 261 ? -6.711 0.220 -0.034 1.00 98.62 261 VAL A N 1
ATOM 2030 C CA . VAL A 1 261 ? -6.095 1.513 0.291 1.00 98.62 261 VAL A CA 1
ATOM 2031 C C . VAL A 1 261 ? -5.617 1.525 1.735 1.00 98.62 261 VAL A C 1
ATOM 2033 O O . VAL A 1 261 ? -6.215 0.875 2.587 1.00 98.62 261 VAL A O 1
ATOM 2036 N N . SER A 1 262 ? -4.590 2.297 2.052 1.00 98.25 262 SER A N 1
ATOM 2037 C CA . SER A 1 262 ? -4.238 2.574 3.446 1.00 98.25 262 SER A CA 1
ATOM 2038 C C . SER A 1 262 ? -4.181 4.062 3.728 1.00 98.25 262 SER A C 1
ATOM 2040 O O . SER A 1 262 ? -3.958 4.888 2.842 1.00 98.25 262 SER A O 1
ATOM 2042 N N . PHE A 1 263 ? -4.473 4.406 4.979 1.00 98.25 263 PHE A N 1
ATOM 2043 C CA . PHE A 1 263 ? -4.576 5.783 5.433 1.00 98.25 263 PHE A CA 1
ATOM 2044 C C . PHE A 1 263 ? -3.592 6.045 6.571 1.00 98.25 263 PHE A C 1
ATOM 2046 O O . PHE A 1 263 ? -3.646 5.389 7.609 1.00 98.25 263 PHE A O 1
ATOM 2053 N N . GLY A 1 264 ? -2.740 7.051 6.382 1.00 96.62 264 GLY A N 1
ATOM 2054 C CA . GLY A 1 264 ? -1.830 7.552 7.410 1.00 96.62 264 GLY A CA 1
ATOM 2055 C C . GLY A 1 264 ? -2.208 8.950 7.896 1.00 96.62 264 GLY A C 1
ATOM 2056 O O . GLY A 1 264 ? -3.384 9.314 7.973 1.00 96.62 264 GLY A O 1
ATOM 2057 N N . ALA A 1 265 ? -1.201 9.783 8.163 1.00 95.62 265 ALA A N 1
ATOM 2058 C CA . ALA A 1 265 ? -1.347 11.118 8.758 1.00 95.62 265 ALA A CA 1
ATOM 2059 C C . ALA A 1 265 ? -2.303 12.078 8.014 1.00 95.62 265 ALA A C 1
ATOM 2061 O O . ALA A 1 265 ? -2.812 13.028 8.612 1.00 95.62 265 ALA A O 1
ATOM 2062 N N . ALA A 1 266 ? -2.603 11.839 6.732 1.00 95.75 266 ALA A N 1
ATOM 2063 C CA . ALA A 1 266 ? -3.533 12.662 5.959 1.00 95.75 266 ALA A CA 1
ATOM 2064 C C . ALA A 1 266 ? -4.920 12.799 6.623 1.00 95.75 266 ALA A C 1
ATOM 2066 O O . ALA A 1 266 ? -5.516 13.870 6.560 1.00 95.75 266 ALA A O 1
ATOM 2067 N N . ILE A 1 267 ? -5.411 11.770 7.329 1.00 97.00 267 ILE A N 1
ATOM 2068 C CA . ILE A 1 267 ? -6.734 11.802 7.991 1.00 97.00 267 ILE A CA 1
ATOM 2069 C C . ILE A 1 267 ? -6.790 12.717 9.227 1.00 97.00 267 ILE A C 1
ATOM 2071 O O . ILE A 1 267 ? -7.871 13.009 9.753 1.00 97.00 267 ILE A O 1
ATOM 2075 N N . MET A 1 268 ? -5.628 13.169 9.705 1.00 96.50 268 MET A N 1
ATOM 2076 C CA . MET A 1 268 ? -5.515 14.123 10.809 1.00 96.50 268 MET A CA 1
ATOM 2077 C C . MET A 1 268 ? -5.883 15.540 10.351 1.00 96.50 268 MET A C 1
ATOM 2079 O O . MET A 1 268 ? -6.355 16.356 11.144 1.00 96.50 268 MET A O 1
ATOM 2083 N N . GLN A 1 269 ? -5.743 15.821 9.053 1.00 95.31 269 GLN A N 1
ATOM 2084 C CA . GLN A 1 269 ? -6.145 17.080 8.436 1.00 95.31 269 GLN A CA 1
ATOM 2085 C C . GLN A 1 269 ? -7.620 16.986 8.039 1.00 95.31 269 GLN A C 1
ATOM 2087 O O . GLN A 1 269 ? -7.995 16.223 7.153 1.00 95.31 269 GLN A O 1
ATOM 2092 N N . SER A 1 270 ? -8.485 17.739 8.723 1.00 92.62 270 SER A N 1
ATOM 2093 C CA . SER A 1 270 ? -9.945 17.603 8.571 1.00 92.62 270 SER A CA 1
ATOM 2094 C C . SER A 1 270 ? -10.468 17.945 7.169 1.00 92.62 270 SER A C 1
ATOM 2096 O O . SER A 1 270 ? -11.554 17.504 6.809 1.00 92.62 270 SER A O 1
ATOM 2098 N N . ASP A 1 271 ? -9.717 18.723 6.391 1.00 94.06 271 ASP A N 1
ATOM 2099 C CA . ASP A 1 271 ? -9.998 19.093 5.001 1.00 94.06 271 ASP A CA 1
ATOM 2100 C C . ASP A 1 271 ? -9.359 18.143 3.971 1.00 94.06 271 ASP A C 1
ATOM 2102 O O . ASP A 1 271 ? -9.573 18.303 2.766 1.00 94.06 271 ASP A O 1
ATOM 2106 N N . SER A 1 272 ? -8.602 17.135 4.418 1.00 96.50 272 SER A N 1
ATOM 2107 C CA . SER A 1 272 ? -8.021 16.134 3.529 1.00 96.50 272 SER A CA 1
ATOM 2108 C C . SER A 1 272 ? -9.113 15.283 2.863 1.00 96.50 272 SER A C 1
ATOM 2110 O O . SER A 1 272 ? -9.995 14.755 3.548 1.00 96.50 272 SER A O 1
ATOM 2112 N N . PRO A 1 273 ? -9.012 15.027 1.542 1.00 96.56 273 PRO A N 1
ATOM 2113 C CA . PRO A 1 273 ? -9.854 14.049 0.854 1.00 96.56 273 PRO A CA 1
ATOM 2114 C C . PRO A 1 273 ? -9.833 12.647 1.484 1.00 96.56 273 PRO A C 1
ATOM 2116 O O . PRO A 1 273 ? -10.811 11.911 1.351 1.00 96.56 273 PRO A O 1
ATOM 2119 N N . ALA A 1 274 ? -8.750 12.293 2.186 1.00 97.44 274 ALA A N 1
ATOM 2120 C CA . ALA A 1 274 ? -8.607 11.025 2.893 1.00 97.44 274 ALA A CA 1
ATOM 2121 C C . ALA A 1 274 ? -9.691 10.819 3.964 1.00 97.44 274 ALA A C 1
ATOM 2123 O O . ALA A 1 274 ? -10.124 9.692 4.182 1.00 97.44 274 ALA A O 1
ATOM 2124 N N . VAL A 1 275 ? -10.173 11.894 4.603 1.00 97.62 275 VAL A N 1
ATOM 2125 C CA . VAL A 1 275 ? -11.218 11.817 5.637 1.00 97.62 275 VAL A CA 1
ATOM 2126 C C . VAL A 1 275 ? -12.534 11.313 5.047 1.00 97.62 275 VAL A C 1
ATOM 2128 O O . VAL A 1 275 ? -13.156 10.405 5.599 1.00 97.62 275 VAL A O 1
ATOM 2131 N N . GLU A 1 276 ? -12.950 11.869 3.906 1.00 96.88 276 GLU A N 1
ATOM 2132 C CA . GLU A 1 276 ? -14.167 11.418 3.225 1.00 96.88 276 GLU A CA 1
ATOM 2133 C C . GLU A 1 276 ? -14.001 10.023 2.633 1.00 96.88 276 GLU A C 1
ATOM 2135 O O . GLU A 1 276 ? -14.908 9.201 2.740 1.00 96.88 276 GLU A O 1
ATOM 2140 N N . ALA A 1 277 ? -12.831 9.727 2.065 1.00 97.94 277 ALA A N 1
ATOM 2141 C CA . ALA A 1 277 ? -12.530 8.394 1.562 1.00 97.94 277 ALA A CA 1
ATOM 2142 C C . ALA A 1 277 ? -12.617 7.331 2.665 1.00 97.94 277 ALA A C 1
ATOM 2144 O O . ALA A 1 277 ? -13.304 6.326 2.491 1.00 97.94 277 ALA A O 1
ATOM 2145 N N . LEU A 1 278 ? -12.005 7.580 3.825 1.00 98.25 278 LEU A N 1
ATOM 2146 C CA . LEU A 1 278 ? -12.062 6.672 4.965 1.00 98.25 278 LEU A CA 1
ATOM 2147 C C . LEU A 1 278 ? -13.495 6.492 5.483 1.00 98.25 278 LEU A C 1
ATOM 2149 O O . LEU A 1 278 ? -13.858 5.399 5.916 1.00 98.25 278 LEU A O 1
ATOM 2153 N N . ARG A 1 279 ? -14.338 7.526 5.416 1.00 97.06 279 ARG A N 1
ATOM 2154 C CA . ARG A 1 279 ? -15.739 7.426 5.843 1.00 97.06 279 ARG A CA 1
ATOM 2155 C C . ARG A 1 279 ? -16.553 6.453 4.989 1.00 97.06 279 ARG A C 1
ATOM 2157 O O . ARG A 1 279 ? -17.438 5.791 5.526 1.00 97.06 279 ARG A O 1
ATOM 2164 N N . VAL A 1 280 ? -16.275 6.375 3.687 1.00 97.19 280 VAL A N 1
ATOM 2165 C CA . VAL A 1 280 ? -17.112 5.628 2.729 1.00 97.19 280 VAL A CA 1
ATOM 2166 C C . VAL A 1 280 ? -16.492 4.324 2.225 1.00 97.19 280 VAL A C 1
ATOM 2168 O O . VAL A 1 280 ? -17.222 3.482 1.709 1.00 97.19 280 VAL A O 1
ATOM 2171 N N . VAL A 1 281 ? -15.175 4.130 2.366 1.00 98.25 281 VAL A N 1
ATOM 2172 C CA . VAL A 1 281 ? -14.500 2.896 1.933 1.00 98.25 281 VAL A CA 1
ATOM 2173 C C . VAL A 1 281 ? -15.086 1.667 2.653 1.00 98.25 281 VAL A C 1
ATOM 2175 O O . VAL A 1 281 ? -15.323 1.725 3.868 1.00 98.25 281 VAL A O 1
ATOM 2178 N N . PRO A 1 282 ? -15.327 0.539 1.959 1.00 98.19 282 PRO A N 1
ATOM 2179 C CA . PRO A 1 282 ? -15.764 -0.692 2.612 1.00 98.19 282 PRO A CA 1
ATOM 2180 C C . PRO A 1 282 ? -14.814 -1.116 3.736 1.00 98.19 282 PRO A C 1
ATOM 2182 O O . PRO A 1 282 ? -13.604 -0.913 3.651 1.00 98.19 282 PRO A O 1
ATOM 2185 N N . ALA A 1 283 ? -15.368 -1.667 4.819 1.00 97.81 283 ALA A N 1
ATOM 2186 C CA . ALA A 1 283 ? -14.595 -2.010 6.016 1.00 97.81 283 ALA A CA 1
ATOM 2187 C C . ALA A 1 283 ? -13.502 -3.060 5.750 1.00 97.81 283 ALA A C 1
ATOM 2189 O O . ALA A 1 283 ? -12.465 -3.041 6.401 1.00 97.81 283 ALA A O 1
ATOM 2190 N N . ASP A 1 284 ? -13.722 -3.914 4.754 1.00 97.50 284 ASP A N 1
ATOM 2191 C CA . ASP A 1 284 ? -12.842 -4.987 4.295 1.00 97.50 284 ASP A CA 1
ATOM 2192 C C . ASP A 1 284 ? -11.812 -4.536 3.243 1.00 97.50 284 ASP A C 1
ATOM 2194 O O . ASP A 1 284 ? -11.139 -5.367 2.640 1.00 97.50 284 ASP A O 1
ATOM 2198 N N . ARG A 1 285 ? -11.711 -3.227 2.963 1.00 97.88 285 ARG A N 1
ATOM 2199 C CA . ARG A 1 285 ? -10.906 -2.684 1.851 1.00 97.88 285 ARG A CA 1
ATOM 2200 C C . ARG A 1 285 ? -9.888 -1.624 2.242 1.00 97.88 285 ARG A C 1
ATOM 2202 O O . ARG A 1 285 ? -9.323 -0.978 1.356 1.00 97.88 285 ARG A O 1
ATOM 2209 N N . PHE A 1 286 ? -9.630 -1.443 3.536 1.00 98.44 286 PHE A N 1
ATOM 2210 C CA . PHE A 1 286 ? -8.619 -0.489 3.972 1.00 98.44 286 PHE A CA 1
ATOM 2211 C C . PHE A 1 286 ? -7.732 -0.967 5.120 1.00 98.44 286 PHE A C 1
ATOM 2213 O O . PHE A 1 286 ? -8.083 -1.895 5.849 1.00 98.44 286 PHE A O 1
ATOM 2220 N N . PHE A 1 287 ? -6.604 -0.272 5.266 1.00 98.56 287 PHE A N 1
ATOM 2221 C CA . PHE A 1 287 ? -5.626 -0.403 6.345 1.00 98.56 287 PHE A CA 1
ATOM 2222 C C . PHE A 1 287 ? -5.217 0.969 6.899 1.00 98.56 287 PHE A C 1
ATOM 2224 O O . PHE A 1 287 ? -5.625 2.013 6.380 1.00 98.56 287 PHE A O 1
ATOM 2231 N N . LEU A 1 288 ? -4.402 0.963 7.953 1.00 98.19 288 LEU A N 1
ATOM 2232 C CA . LEU A 1 288 ? -3.789 2.149 8.549 1.00 98.19 288 LEU A CA 1
ATOM 2233 C C . LEU A 1 288 ? -2.268 1.987 8.585 1.00 98.19 288 LEU A C 1
ATOM 2235 O O . LEU A 1 288 ? -1.762 0.863 8.608 1.00 98.19 288 LEU A O 1
ATOM 2239 N N . GLU A 1 289 ? -1.559 3.110 8.577 1.00 97.25 289 GLU A N 1
ATOM 2240 C CA . GLU A 1 289 ? -0.097 3.139 8.486 1.00 97.25 289 GLU A CA 1
ATOM 2241 C C . GLU A 1 289 ? 0.509 4.418 9.071 1.00 97.25 289 GLU A C 1
ATOM 2243 O O . GLU A 1 289 ? -0.205 5.408 9.252 1.00 97.25 289 GLU A O 1
ATOM 2248 N N . THR A 1 290 ? 1.822 4.425 9.318 1.00 95.12 290 THR A N 1
ATOM 2249 C CA . THR A 1 290 ? 2.568 5.633 9.728 1.00 95.12 290 THR A CA 1
ATOM 2250 C C . THR A 1 290 ? 3.501 6.210 8.665 1.00 95.12 290 THR A C 1
ATOM 2252 O O . THR A 1 290 ? 3.810 7.404 8.748 1.00 95.12 290 THR A O 1
ATOM 2255 N N . ASP A 1 291 ? 3.910 5.419 7.667 1.00 92.25 291 ASP A N 1
ATOM 2256 C CA . ASP A 1 291 ? 4.868 5.820 6.627 1.00 92.25 291 ASP A CA 1
ATOM 2257 C C . ASP A 1 291 ? 6.192 6.333 7.256 1.00 92.25 291 ASP A C 1
ATOM 2259 O O . ASP A 1 291 ? 6.785 5.672 8.118 1.00 92.25 291 ASP A O 1
ATOM 2263 N N . ASP A 1 292 ? 6.671 7.513 6.865 1.00 84.69 292 ASP A N 1
ATOM 2264 C CA . ASP A 1 292 ? 7.855 8.185 7.393 1.00 84.69 292 ASP A CA 1
ATOM 2265 C C . ASP A 1 292 ? 7.529 9.258 8.453 1.00 84.69 292 ASP A C 1
ATOM 2267 O O . ASP A 1 292 ? 8.420 9.968 8.934 1.00 84.69 292 ASP A O 1
ATOM 2271 N N . GLN A 1 293 ? 6.270 9.400 8.874 1.00 79.38 293 GLN A N 1
ATOM 2272 C CA . GLN A 1 293 ? 5.830 10.524 9.706 1.00 79.38 293 GLN A CA 1
ATOM 2273 C C . GLN A 1 293 ? 6.155 10.311 11.192 1.00 79.38 293 GLN A C 1
ATOM 2275 O O . GLN A 1 293 ? 6.019 9.218 11.732 1.00 79.38 293 GLN A O 1
ATOM 2280 N N . THR A 1 294 ? 6.647 11.343 11.892 1.00 72.94 294 THR A N 1
ATOM 2281 C CA . THR A 1 294 ? 6.917 11.300 13.354 1.00 72.94 294 THR A CA 1
ATOM 2282 C C . THR A 1 294 ? 5.809 11.919 14.197 1.00 72.94 294 THR A C 1
ATOM 2284 O O . THR A 1 294 ? 5.757 11.678 15.402 1.00 72.94 294 THR A O 1
ATOM 2287 N N . GLU A 1 295 ? 4.981 12.778 13.605 1.00 83.44 295 GLU A N 1
ATOM 2288 C CA . GLU A 1 295 ? 4.082 13.653 14.365 1.00 83.44 295 GLU A CA 1
ATOM 2289 C C . GLU A 1 295 ? 2.937 12.887 15.033 1.00 83.44 295 GLU A C 1
ATOM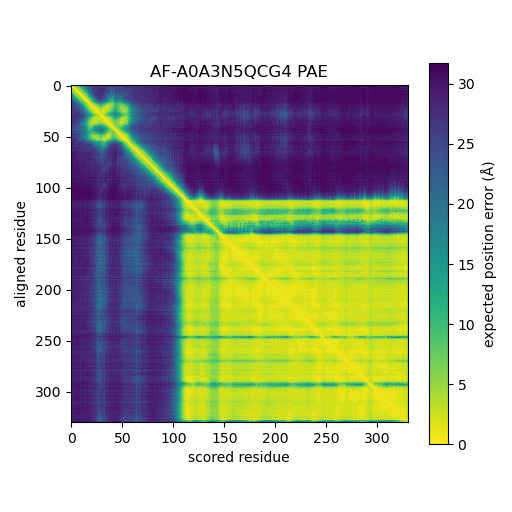 2291 O O . GLU A 1 295 ? 2.431 13.296 16.082 1.00 83.44 295 GLU A O 1
ATOM 2296 N N . HIS A 1 296 ? 2.540 11.765 14.436 1.00 87.38 296 HIS A N 1
ATOM 2297 C CA . HIS A 1 296 ? 1.433 10.940 14.889 1.00 87.38 296 HIS A CA 1
ATOM 2298 C C . HIS A 1 296 ? 1.860 9.478 14.914 1.00 87.38 296 HIS A C 1
ATOM 2300 O O . HIS A 1 296 ? 2.297 8.941 13.899 1.00 87.38 296 HIS A O 1
ATOM 2306 N N . ASP A 1 297 ? 1.727 8.841 16.077 1.00 91.88 297 ASP A N 1
ATOM 2307 C CA . ASP A 1 297 ? 1.896 7.397 16.181 1.00 91.88 297 ASP A CA 1
ATOM 2308 C C . ASP A 1 297 ? 0.673 6.658 15.616 1.00 91.88 297 ASP A C 1
ATOM 2310 O O . ASP A 1 297 ? -0.398 7.235 15.383 1.00 91.88 297 ASP A O 1
ATOM 2314 N N . ILE A 1 298 ? 0.821 5.349 15.420 1.00 94.88 298 ILE A N 1
ATOM 2315 C CA . ILE A 1 298 ? -0.255 4.518 14.882 1.00 94.88 298 ILE A CA 1
ATOM 2316 C C . ILE A 1 298 ? -1.517 4.560 15.760 1.00 94.88 298 ILE A C 1
ATOM 2318 O O . ILE A 1 298 ? -2.630 4.538 15.241 1.00 94.88 298 ILE A O 1
ATOM 2322 N N . ARG A 1 299 ? -1.394 4.698 17.088 1.00 95.19 299 ARG A N 1
ATOM 2323 C CA . ARG A 1 299 ? -2.553 4.726 17.997 1.00 95.19 299 ARG A CA 1
ATOM 2324 C C . ARG A 1 299 ? -3.382 5.992 17.807 1.00 95.19 299 ARG A C 1
ATOM 2326 O O . ARG A 1 299 ? -4.611 5.923 17.815 1.00 95.19 299 ARG A O 1
ATOM 2333 N N . ALA A 1 300 ? -2.732 7.134 17.595 1.00 96.25 300 ALA A N 1
ATOM 2334 C CA . ALA A 1 300 ? -3.393 8.389 17.258 1.00 96.25 300 ALA A CA 1
ATOM 2335 C C . ALA A 1 300 ? -4.148 8.279 15.924 1.00 96.25 300 ALA A C 1
ATOM 2337 O O . ALA A 1 300 ? -5.288 8.739 15.825 1.00 96.25 300 ALA A O 1
ATOM 2338 N N . ILE A 1 301 ? -3.552 7.609 14.933 1.00 97.50 301 ILE A N 1
ATOM 2339 C CA . ILE A 1 301 ? -4.185 7.349 13.633 1.00 97.50 301 ILE A CA 1
ATOM 2340 C C . ILE A 1 301 ? -5.414 6.445 13.804 1.00 97.50 301 ILE A C 1
ATOM 2342 O O . ILE A 1 301 ? -6.481 6.773 13.286 1.00 97.50 301 ILE A O 1
ATOM 2346 N N . TYR A 1 302 ? -5.329 5.375 14.601 1.00 98.00 302 TYR A N 1
ATOM 2347 C CA . TYR A 1 302 ? -6.479 4.517 14.927 1.00 98.00 302 TYR A CA 1
ATOM 2348 C C . TYR A 1 302 ? -7.591 5.273 15.655 1.00 98.00 302 TYR A C 1
ATOM 2350 O O . TYR A 1 302 ? -8.760 5.128 15.302 1.00 98.00 302 TYR A O 1
ATOM 2358 N N . ALA A 1 303 ? -7.251 6.102 16.645 1.00 98.12 303 ALA A N 1
ATOM 2359 C CA . ALA A 1 303 ? -8.231 6.910 17.365 1.00 98.12 303 ALA A CA 1
ATOM 2360 C C . ALA A 1 303 ? -8.980 7.854 16.413 1.00 98.12 303 ALA A C 1
ATOM 2362 O O . ALA A 1 303 ? -10.211 7.933 16.450 1.00 98.12 303 ALA A O 1
ATOM 2363 N N . ARG A 1 304 ? -8.248 8.514 15.508 1.00 98.31 304 ARG A N 1
ATOM 2364 C CA . ARG A 1 304 ? -8.840 9.389 14.495 1.00 98.31 304 ARG A CA 1
ATOM 2365 C C . ARG A 1 304 ? -9.685 8.617 13.485 1.00 98.31 304 ARG A C 1
ATOM 2367 O O . ARG A 1 304 ? -10.779 9.056 13.136 1.00 98.31 304 ARG A O 1
ATOM 2374 N N . ALA A 1 305 ? -9.209 7.466 13.024 1.00 98.44 305 ALA A N 1
ATOM 2375 C CA . ALA A 1 305 ? -9.945 6.620 12.098 1.00 98.44 305 ALA A CA 1
ATOM 2376 C C . ALA A 1 305 ? -11.254 6.108 12.718 1.00 98.44 305 ALA A C 1
ATOM 2378 O O . ALA A 1 305 ? -12.306 6.194 12.086 1.00 98.44 305 ALA A O 1
ATOM 2379 N N . ALA A 1 306 ? -11.218 5.654 13.973 1.00 98.44 306 ALA A N 1
ATOM 2380 C CA . ALA A 1 306 ? -12.393 5.204 14.713 1.00 98.44 306 ALA A CA 1
ATOM 2381 C C . ALA A 1 306 ? -13.440 6.322 14.854 1.00 98.44 306 ALA A C 1
ATOM 2383 O O . ALA A 1 306 ? -14.625 6.090 14.605 1.00 98.44 306 ALA A O 1
ATOM 2384 N N . GLU A 1 307 ? -13.002 7.554 15.146 1.00 98.50 307 GLU A N 1
ATOM 2385 C CA . GLU A 1 307 ? -13.865 8.742 15.172 1.00 98.50 307 GLU A CA 1
ATOM 2386 C C . GLU A 1 307 ? -14.542 8.987 13.812 1.00 98.50 307 GLU A C 1
ATOM 2388 O O . GLU A 1 307 ? -15.762 9.138 13.748 1.00 98.50 307 GLU A O 1
ATOM 2393 N N . ILE A 1 308 ? -13.775 8.976 12.714 1.00 98.25 308 ILE A N 1
ATOM 2394 C CA . ILE A 1 308 ? -14.293 9.202 11.353 1.00 98.25 308 ILE A CA 1
ATOM 2395 C C . ILE A 1 308 ? -15.316 8.128 10.955 1.00 98.25 308 ILE A C 1
ATOM 2397 O O . ILE A 1 308 ? -16.312 8.439 10.296 1.00 98.25 308 ILE A O 1
ATOM 2401 N N . ARG A 1 309 ? -15.068 6.874 11.351 1.00 98.25 309 ARG A N 1
ATOM 2402 C CA . ARG A 1 309 ? -15.914 5.706 11.063 1.00 98.25 309 ARG A CA 1
ATOM 2403 C C . ARG A 1 309 ? -17.116 5.576 11.999 1.00 98.25 309 ARG A C 1
ATOM 2405 O O . ARG A 1 309 ? -18.028 4.814 11.688 1.00 98.25 309 ARG A O 1
ATOM 2412 N N . GLY A 1 310 ? -17.126 6.286 13.128 1.00 98.19 310 GLY A N 1
ATOM 2413 C CA . GLY A 1 310 ? -18.164 6.159 14.151 1.00 98.19 310 GLY A CA 1
ATOM 2414 C C . GLY A 1 310 ? -18.163 4.798 14.857 1.00 98.19 310 GLY A C 1
ATOM 2415 O O . GLY A 1 310 ? -19.229 4.302 15.218 1.00 98.19 310 GLY A O 1
ATOM 2416 N N . VAL A 1 311 ? -16.988 4.185 15.033 1.00 98.31 311 VAL A N 1
ATOM 2417 C CA . VAL A 1 311 ? -16.803 2.891 15.720 1.00 98.31 311 VAL A CA 1
ATOM 2418 C C . VAL A 1 311 ? -15.856 3.040 16.912 1.00 98.31 311 VAL A C 1
ATOM 2420 O O . VAL A 1 311 ? -15.217 4.076 17.083 1.00 98.31 311 VAL A O 1
ATOM 2423 N N . THR A 1 312 ? -15.765 2.020 17.766 1.00 98.19 312 THR A N 1
ATOM 2424 C CA . THR A 1 312 ? -14.739 1.983 18.818 1.00 98.19 312 THR A CA 1
ATOM 2425 C C . THR A 1 312 ? -13.379 1.615 18.225 1.00 98.19 312 THR A C 1
ATOM 2427 O O . THR A 1 312 ? -13.307 0.950 17.192 1.00 98.19 312 THR A O 1
ATOM 2430 N N . VAL A 1 313 ? -12.293 2.018 18.894 1.00 97.44 313 VAL A N 1
ATOM 2431 C CA . VAL A 1 313 ? -10.931 1.614 18.501 1.00 97.44 313 VAL A CA 1
ATOM 2432 C C . VAL A 1 313 ? -10.800 0.090 18.510 1.00 97.44 313 VAL A C 1
ATOM 2434 O O . VAL A 1 313 ? -10.283 -0.463 17.550 1.00 97.44 313 VAL A O 1
ATOM 2437 N N . ASP A 1 314 ? -11.361 -0.590 19.512 1.00 95.94 314 ASP A N 1
ATOM 2438 C CA . ASP A 1 314 ? -11.328 -2.056 19.597 1.00 95.94 314 ASP A CA 1
ATOM 2439 C C . ASP A 1 314 ? -11.991 -2.724 18.380 1.00 95.94 314 ASP A C 1
ATOM 2441 O O . ASP A 1 314 ? -11.391 -3.586 17.746 1.00 95.94 314 ASP A O 1
ATOM 2445 N N . ALA A 1 315 ? -13.187 -2.271 17.981 1.00 96.19 315 ALA A N 1
ATOM 2446 C CA . ALA A 1 315 ? -13.878 -2.811 16.805 1.00 96.19 315 ALA A CA 1
ATOM 2447 C C . ALA A 1 315 ? -13.108 -2.535 15.501 1.00 96.19 315 ALA A C 1
ATOM 2449 O O . ALA A 1 315 ? -13.143 -3.335 14.561 1.00 96.19 315 ALA A O 1
ATOM 2450 N N . LEU A 1 316 ? -12.405 -1.401 15.435 1.00 97.50 316 LEU A N 1
ATOM 2451 C CA . LEU A 1 316 ? -11.527 -1.086 14.316 1.00 97.50 316 LEU A CA 1
ATOM 2452 C C . LEU A 1 316 ? -10.301 -2.010 14.291 1.00 97.50 316 LEU A C 1
ATOM 2454 O O . LEU A 1 316 ? -9.976 -2.522 13.225 1.00 97.50 316 LEU A O 1
ATOM 2458 N N . CYS A 1 317 ? -9.669 -2.278 15.437 1.00 97.12 317 CYS A N 1
ATOM 2459 C CA . CYS A 1 317 ? -8.573 -3.242 15.542 1.00 97.12 317 CYS A CA 1
ATOM 2460 C C . CYS A 1 317 ? -9.010 -4.645 15.100 1.00 97.12 317 CYS A C 1
ATOM 2462 O O . CYS A 1 317 ? -8.300 -5.278 14.326 1.00 97.12 317 CYS A O 1
ATOM 2464 N N . GLU A 1 318 ? -10.190 -5.117 15.516 1.00 95.62 318 GLU A N 1
ATOM 2465 C CA . GLU A 1 318 ? -10.740 -6.407 15.063 1.00 95.62 318 GLU A CA 1
ATOM 2466 C C . GLU A 1 318 ? -10.925 -6.452 13.544 1.00 95.62 318 GLU A C 1
ATOM 2468 O O . GLU A 1 318 ? -10.531 -7.420 12.894 1.00 95.62 318 GLU A O 1
ATOM 2473 N N . THR A 1 319 ? -11.496 -5.389 12.974 1.00 96.62 319 THR A N 1
ATOM 2474 C CA . THR A 1 319 ? -11.720 -5.281 11.527 1.00 96.62 319 THR A CA 1
ATOM 2475 C C . THR A 1 319 ? -10.395 -5.309 10.765 1.00 96.62 319 THR A C 1
ATOM 2477 O O . THR A 1 319 ? -10.241 -6.059 9.805 1.00 96.62 319 THR A O 1
ATOM 2480 N N . LEU A 1 320 ? -9.415 -4.513 11.198 1.00 97.06 320 LEU A N 1
ATOM 2481 C CA . LEU A 1 320 ? -8.132 -4.416 10.507 1.00 97.06 320 LEU A CA 1
ATOM 2482 C C . LEU A 1 320 ? -7.276 -5.672 10.683 1.00 97.06 320 LEU A C 1
ATOM 2484 O O . LEU A 1 320 ? -6.579 -6.040 9.741 1.00 97.06 320 LEU A O 1
ATOM 2488 N N . GLN A 1 321 ? -7.397 -6.381 11.808 1.00 95.56 321 GLN A N 1
ATOM 2489 C CA . GLN A 1 321 ? -6.795 -7.706 11.971 1.00 95.56 321 GLN A CA 1
ATOM 2490 C C . GLN A 1 321 ? -7.366 -8.708 10.965 1.00 95.56 321 GLN A C 1
ATOM 2492 O O . GLN A 1 321 ? -6.605 -9.394 10.294 1.00 95.56 321 GLN A O 1
ATOM 2497 N N . GLN A 1 322 ? -8.688 -8.747 10.779 1.00 95.19 322 GLN A N 1
ATOM 2498 C CA . GLN A 1 322 ? -9.307 -9.633 9.784 1.00 95.19 322 GLN A CA 1
ATOM 2499 C C . GLN A 1 322 ? -8.844 -9.312 8.357 1.00 95.19 322 GLN A C 1
ATOM 2501 O O . GLN A 1 322 ? -8.564 -10.224 7.574 1.00 95.19 322 GLN A O 1
ATOM 2506 N N . ASN A 1 323 ? -8.734 -8.024 8.017 1.00 96.81 323 ASN A N 1
ATOM 2507 C CA . ASN A 1 323 ? -8.213 -7.596 6.719 1.00 96.81 323 ASN A CA 1
ATOM 2508 C C . ASN A 1 323 ? -6.759 -8.041 6.537 1.00 96.81 323 ASN A C 1
ATOM 2510 O O . ASN A 1 323 ? -6.394 -8.532 5.469 1.00 96.81 323 ASN A O 1
ATOM 2514 N N . PHE A 1 324 ? -5.941 -7.881 7.577 1.00 95.75 324 PHE A N 1
ATOM 2515 C CA . PHE A 1 324 ? -4.525 -8.223 7.558 1.00 95.75 324 PHE A CA 1
ATOM 2516 C C . PHE A 1 324 ? -4.313 -9.723 7.364 1.00 95.75 324 PHE A C 1
ATOM 2518 O O . PHE A 1 324 ? -3.622 -10.123 6.428 1.00 95.75 324 PHE A O 1
ATOM 2525 N N . ASP A 1 325 ? -5.002 -10.548 8.152 1.00 93.81 325 ASP A N 1
ATOM 2526 C CA . ASP A 1 325 ? -4.935 -12.008 8.058 1.00 93.81 325 ASP A CA 1
ATOM 2527 C C . ASP A 1 325 ? -5.389 -12.500 6.668 1.00 93.81 325 ASP A C 1
ATOM 2529 O O . ASP A 1 325 ? -4.808 -13.423 6.096 1.00 93.81 325 ASP A O 1
ATOM 2533 N N . SER A 1 326 ? -6.403 -11.852 6.080 1.00 94.19 326 SER A N 1
ATOM 2534 C CA . SER A 1 326 ? -6.917 -12.169 4.740 1.00 94.19 326 SER A CA 1
ATOM 2535 C C . SER A 1 326 ? -5.932 -11.815 3.615 1.00 94.19 326 SER A C 1
ATOM 2537 O O . SER A 1 326 ? -5.767 -12.581 2.659 1.00 94.19 326 SER A O 1
ATOM 2539 N N . VAL A 1 327 ? -5.282 -10.650 3.712 1.00 96.25 327 VAL A N 1
ATOM 2540 C CA . VAL A 1 327 ? -4.434 -10.095 2.646 1.00 96.25 327 VAL A CA 1
ATOM 2541 C C . VAL A 1 327 ? -3.004 -10.620 2.710 1.00 96.25 327 VAL A C 1
ATOM 2543 O O . VAL A 1 327 ? -2.471 -11.037 1.682 1.00 96.25 327 VAL A O 1
ATOM 2546 N N . PHE A 1 328 ? -2.396 -10.624 3.895 1.00 92.75 328 PHE A N 1
ATOM 2547 C CA . PHE A 1 328 ? -0.997 -11.008 4.083 1.00 92.75 328 PHE A CA 1
ATOM 2548 C C . PHE A 1 328 ? -0.830 -12.510 4.360 1.00 92.75 328 PHE A C 1
ATOM 2550 O O . PHE A 1 328 ? 0.267 -13.029 4.174 1.00 92.75 328 PHE A O 1
ATOM 2557 N N . LYS A 1 329 ? -1.920 -13.226 4.701 1.00 81.31 329 LYS A N 1
ATOM 2558 C CA . LYS A 1 329 ? -1.978 -14.698 4.854 1.00 81.31 329 LYS A CA 1
ATOM 2559 C C . LYS A 1 329 ? -0.869 -15.264 5.755 1.00 81.31 329 LYS A C 1
ATOM 2561 O O . LYS A 1 329 ? -0.232 -16.259 5.399 1.00 81.31 329 LYS A O 1
ATOM 2566 N N . LEU A 1 330 ? -0.642 -14.596 6.885 1.00 67.06 330 LEU A N 1
ATOM 2567 C CA . LEU A 1 330 ? 0.432 -14.888 7.839 1.00 67.06 330 LEU A CA 1
ATOM 2568 C C . LEU A 1 330 ? 0.100 -16.012 8.820 1.00 67.06 330 LEU A C 1
ATOM 2570 O O . LEU A 1 330 ? -1.096 -16.195 9.146 1.00 67.06 330 LEU A O 1
#